Protein AF-A0A1A8LFB9-F1 (afdb_monomer_lite)

Organism: NCBI:txid704102

Sequence (306 aa):
LYDAHRPHFFITGVSAGERLQAVPKGCQEWTPGEEAVATDNGLDHCVYKVAVSFSTEIFGTFRQTIVFDFGSEPVLMQRIMVDAASIEDLEHLMAARQQLLMTAKRWDSSCKTIVEFCPNETMADLERGLLSRYQIPLSADQLFTQSVLDKTLTKDNYQARLHDLLYIEEIAQYKEVSKFNIKVNMQLVNSFMLTGISVGAKYAQNGQLFARFRLTETLSEDTLAGRLVMTKVNSVLLLPLGREGFSSHPPSGVKERVYEAVIEEKTKDYIFLRICKDCCEELGLLPDREMQVELQFQLNRQPLCE

Structure (mmCIF, N/CA/C/O backbone):
data_AF-A0A1A8LFB9-F1
#
_entry.id   AF-A0A1A8LFB9-F1
#
loop_
_atom_site.group_PDB
_atom_site.id
_atom_site.type_symbol
_atom_site.label_atom_id
_atom_site.label_alt_id
_atom_site.label_comp_id
_atom_site.label_asym_id
_atom_site.label_entity_id
_atom_site.label_seq_id
_atom_site.pdbx_PDB_ins_code
_atom_site.Cartn_x
_atom_site.Cartn_y
_atom_site.Cartn_z
_atom_site.occupancy
_atom_site.B_iso_or_equiv
_atom_site.auth_seq_id
_atom_site.auth_comp_id
_atom_site.auth_asym_id
_atom_site.auth_atom_id
_atom_site.pdbx_PDB_model_num
ATOM 1 N N . LEU A 1 1 ? -1.187 -2.167 -29.345 1.00 47.62 1 LEU A N 1
ATOM 2 C CA . LEU A 1 1 ? -0.123 -1.649 -28.459 1.00 47.62 1 LEU A CA 1
ATOM 3 C C . LEU A 1 1 ? 0.929 -0.970 -29.329 1.00 47.62 1 LEU A C 1
ATOM 5 O O . LEU A 1 1 ? 1.463 -1.633 -30.207 1.00 47.62 1 LEU A O 1
ATOM 9 N N . TYR A 1 2 ? 1.185 0.326 -29.143 1.00 44.78 2 TYR A N 1
ATOM 10 C CA . TYR A 1 2 ? 2.378 0.965 -29.709 1.00 44.78 2 TYR A CA 1
ATOM 11 C C . TYR A 1 2 ? 3.541 0.622 -28.779 1.00 44.78 2 TYR A C 1
ATOM 13 O O . TYR A 1 2 ? 3.566 1.091 -27.645 1.00 44.78 2 TYR A O 1
ATOM 21 N N . ASP A 1 3 ? 4.444 -0.247 -29.226 1.00 63.34 3 ASP A N 1
ATOM 22 C CA . ASP A 1 3 ? 5.601 -0.670 -28.439 1.00 63.34 3 ASP A CA 1
ATOM 23 C C . ASP A 1 3 ? 6.878 -0.169 -29.116 1.00 63.34 3 ASP A C 1
ATOM 25 O O . ASP A 1 3 ? 7.383 -0.769 -30.066 1.00 63.34 3 ASP A O 1
ATOM 29 N N . ALA A 1 4 ? 7.344 1.004 -28.681 1.00 68.94 4 ALA A N 1
ATOM 30 C CA . ALA A 1 4 ? 8.463 1.712 -29.298 1.00 68.94 4 ALA A CA 1
ATOM 31 C C . ALA A 1 4 ? 9.793 0.944 -29.197 1.00 68.94 4 ALA A C 1
ATOM 33 O O . ALA A 1 4 ? 10.697 1.191 -29.990 1.00 68.94 4 ALA A O 1
ATOM 34 N N . HIS A 1 5 ? 9.909 -0.005 -28.260 1.00 80.50 5 HIS A N 1
ATOM 35 C CA . HIS A 1 5 ? 11.132 -0.778 -28.039 1.00 80.50 5 HIS A CA 1
ATOM 36 C C . HIS A 1 5 ? 11.107 -2.166 -28.690 1.00 80.50 5 HIS A C 1
ATOM 38 O O . HIS A 1 5 ? 12.120 -2.866 -28.643 1.00 80.50 5 HIS A O 1
ATOM 44 N N . ARG A 1 6 ? 10.006 -2.538 -29.360 1.00 82.56 6 ARG A N 1
ATOM 45 C CA . ARG A 1 6 ? 9.838 -3.823 -30.064 1.00 82.56 6 ARG A CA 1
ATOM 46 C C . ARG A 1 6 ? 11.028 -4.240 -30.939 1.00 82.56 6 ARG A C 1
ATOM 48 O O . ARG A 1 6 ? 11.378 -5.418 -30.901 1.00 82.56 6 ARG A O 1
ATOM 55 N N . PRO A 1 7 ? 11.705 -3.334 -31.676 1.00 86.38 7 PRO A N 1
ATOM 56 C CA . PRO A 1 7 ? 12.858 -3.706 -32.498 1.00 86.38 7 PRO A CA 1
ATOM 57 C C . PRO A 1 7 ? 14.056 -4.278 -31.726 1.00 86.38 7 PRO A C 1
ATOM 59 O O . PRO A 1 7 ? 14.939 -4.853 -32.351 1.00 86.38 7 PRO A O 1
ATOM 62 N N . HIS A 1 8 ? 14.113 -4.120 -30.401 1.00 87.00 8 HIS A N 1
ATOM 63 C CA . HIS A 1 8 ? 15.237 -4.579 -29.582 1.00 87.00 8 HIS A CA 1
ATOM 64 C C . HIS A 1 8 ? 15.047 -5.976 -28.989 1.00 87.00 8 HIS A C 1
ATOM 66 O O . HIS A 1 8 ? 16.006 -6.529 -28.454 1.00 87.00 8 HIS A O 1
ATOM 72 N N . PHE A 1 9 ? 13.841 -6.543 -29.062 1.00 90.56 9 PHE A N 1
ATOM 73 C CA . PHE A 1 9 ? 13.490 -7.816 -28.431 1.00 90.56 9 PHE A CA 1
ATOM 74 C C . PHE A 1 9 ? 13.085 -8.845 -29.472 1.00 90.56 9 PHE A C 1
ATOM 76 O O . PHE A 1 9 ? 12.338 -8.520 -30.383 1.00 90.56 9 PHE A O 1
ATOM 83 N N . PHE A 1 10 ? 13.518 -10.095 -29.319 1.00 91.12 10 PHE A N 1
ATOM 84 C CA . PHE A 1 10 ? 13.184 -11.173 -30.252 1.00 91.12 10 PHE A CA 1
ATOM 85 C C . PHE A 1 10 ? 12.949 -12.489 -29.521 1.00 91.12 10 PHE A C 1
ATOM 87 O O . PHE A 1 10 ? 13.709 -12.846 -28.622 1.00 91.12 10 PHE A O 1
ATOM 94 N N . ILE A 1 11 ? 11.947 -13.253 -29.947 1.00 89.69 11 ILE A N 1
ATOM 95 C CA . ILE A 1 11 ? 11.757 -14.637 -29.514 1.00 89.69 11 ILE A CA 1
ATOM 96 C C . ILE A 1 11 ? 12.797 -15.492 -30.237 1.00 89.69 11 ILE A C 1
ATOM 98 O O . ILE A 1 11 ? 12.816 -15.560 -31.466 1.00 89.69 11 ILE A O 1
ATOM 102 N N . THR A 1 12 ? 13.672 -16.145 -29.478 1.00 88.44 12 THR A N 1
ATOM 103 C CA . THR A 1 12 ? 14.712 -17.031 -30.025 1.00 88.44 12 THR A CA 1
ATOM 104 C C . THR A 1 12 ? 14.361 -18.503 -29.893 1.00 88.44 12 THR A C 1
ATOM 106 O O . THR A 1 12 ? 14.885 -19.328 -30.644 1.00 88.44 12 THR A O 1
ATOM 109 N N . GLY A 1 13 ? 13.443 -18.844 -28.989 1.00 86.56 13 GLY A N 1
ATOM 110 C CA . GLY A 1 13 ? 12.981 -20.213 -28.835 1.00 86.56 13 GLY A CA 1
ATOM 111 C C . GLY A 1 13 ? 11.740 -20.350 -27.969 1.00 86.56 13 GLY A C 1
ATOM 112 O O . GLY A 1 13 ? 11.546 -19.579 -27.031 1.00 86.56 13 GLY A O 1
ATOM 113 N N . VAL A 1 14 ? 10.927 -21.361 -28.260 1.00 85.62 14 VAL A N 1
ATOM 114 C CA . VAL A 1 14 ? 9.790 -21.774 -27.425 1.00 85.62 14 VAL A CA 1
ATOM 115 C C . VAL A 1 14 ? 9.832 -23.293 -27.264 1.00 85.62 14 VAL A C 1
ATOM 117 O O . VAL A 1 14 ? 10.122 -24.006 -28.222 1.00 85.62 14 VAL A O 1
ATOM 120 N N . SER A 1 15 ? 9.573 -23.815 -26.066 1.00 82.44 15 SER A N 1
ATOM 121 C CA . SER A 1 15 ? 9.320 -25.248 -25.868 1.00 82.44 15 SER A CA 1
ATOM 122 C C . SER A 1 15 ? 8.208 -25.531 -24.885 1.00 82.44 15 SER A C 1
ATOM 124 O O . SER A 1 15 ? 8.110 -24.871 -23.856 1.00 82.44 15 SER A O 1
ATOM 126 N N . ALA A 1 16 ? 7.447 -26.586 -25.171 1.00 71.81 16 ALA A N 1
ATOM 127 C CA . ALA A 1 16 ? 6.657 -27.328 -24.200 1.00 71.81 16 ALA A CA 1
ATOM 128 C C . ALA A 1 16 ? 7.457 -28.591 -23.827 1.00 71.81 16 ALA A C 1
ATOM 130 O O . ALA A 1 16 ? 7.519 -29.543 -24.601 1.00 71.81 16 ALA A O 1
ATOM 131 N N . GLY A 1 17 ? 8.164 -28.574 -22.692 1.00 66.88 17 GLY A N 1
ATOM 132 C CA . GLY A 1 17 ? 9.067 -29.662 -22.274 1.00 66.88 17 GLY A CA 1
ATOM 133 C C . GLY A 1 17 ? 10.565 -29.384 -22.483 1.00 66.88 17 GLY A C 1
ATOM 134 O O . GLY A 1 17 ? 11.017 -28.237 -22.416 1.00 66.88 17 GLY A O 1
ATOM 135 N N . GLU A 1 18 ? 11.361 -30.443 -22.675 1.00 60.06 18 GLU A N 1
ATOM 136 C CA . GLU A 1 18 ? 12.834 -30.382 -22.592 1.00 60.06 18 GLU A CA 1
ATOM 137 C C . GLU A 1 18 ? 13.527 -29.768 -23.821 1.00 60.06 18 GLU A C 1
ATOM 139 O O . GLU A 1 18 ? 14.626 -29.227 -23.694 1.00 60.06 18 GLU A O 1
ATOM 144 N N . ARG A 1 19 ? 12.910 -29.813 -25.010 1.00 62.78 19 ARG A N 1
ATOM 145 C CA . ARG A 1 19 ? 13.573 -29.424 -26.265 1.00 62.78 19 ARG A CA 1
ATOM 146 C C . ARG A 1 19 ? 13.110 -28.059 -26.770 1.00 62.78 19 ARG A C 1
ATOM 148 O O . ARG A 1 19 ? 11.987 -27.932 -27.241 1.00 62.78 19 ARG A O 1
ATOM 155 N N . LEU A 1 20 ? 14.008 -27.069 -26.735 1.00 69.25 20 LEU A N 1
ATOM 156 C CA . LEU A 1 20 ? 13.797 -25.727 -27.295 1.00 69.25 20 LEU A CA 1
ATOM 157 C C . LEU A 1 20 ? 13.632 -25.780 -28.821 1.00 69.25 20 LEU A C 1
ATOM 159 O O . LEU A 1 20 ? 14.551 -26.202 -29.527 1.00 69.25 20 LEU A O 1
ATOM 163 N N . GLN A 1 21 ? 12.485 -25.334 -29.336 1.00 77.00 21 GLN A N 1
ATOM 164 C CA . GLN A 1 21 ? 12.296 -25.123 -30.767 1.00 77.00 21 GLN A CA 1
ATOM 165 C C . GLN A 1 21 ? 12.859 -23.750 -31.126 1.00 77.00 21 GLN A C 1
ATOM 167 O O . GLN A 1 21 ? 12.360 -22.729 -30.655 1.00 77.00 21 GLN A O 1
ATOM 172 N N . ALA A 1 22 ? 13.920 -23.727 -31.934 1.00 73.56 22 ALA A N 1
ATOM 173 C CA . ALA A 1 22 ? 14.497 -22.484 -32.425 1.00 73.56 22 ALA A CA 1
ATOM 174 C C . ALA A 1 22 ? 13.516 -21.791 -33.378 1.00 73.56 22 ALA A C 1
ATOM 176 O O . ALA A 1 22 ? 12.928 -22.424 -34.256 1.00 73.56 22 ALA A O 1
ATOM 177 N N . VAL A 1 23 ? 13.359 -20.485 -33.199 1.00 82.50 23 VAL A N 1
ATOM 178 C CA . VAL A 1 23 ? 12.437 -19.653 -33.975 1.00 82.50 23 VAL A CA 1
ATOM 179 C C . VAL A 1 23 ? 13.250 -18.807 -34.974 1.00 82.50 23 VAL A C 1
ATOM 181 O O . VAL A 1 23 ? 14.429 -18.539 -34.715 1.00 82.50 23 VAL A O 1
ATOM 184 N N . PRO A 1 24 ? 12.695 -18.410 -36.141 1.00 80.81 24 PRO A N 1
ATOM 185 C CA . PRO A 1 24 ? 13.407 -17.562 -37.096 1.00 80.81 24 PRO A CA 1
ATOM 186 C C . PRO A 1 24 ? 14.001 -16.295 -36.467 1.00 80.81 24 PRO A C 1
ATOM 188 O O . PRO A 1 24 ? 13.469 -15.737 -35.507 1.00 80.81 24 PRO A O 1
ATOM 191 N N . LYS A 1 25 ? 15.108 -15.806 -37.039 1.00 76.69 25 LYS A N 1
ATOM 192 C CA . LYS A 1 25 ? 15.735 -14.556 -36.590 1.00 76.69 25 LYS A CA 1
ATOM 193 C C . LYS A 1 25 ? 14.741 -13.402 -36.688 1.00 76.69 25 LYS A C 1
ATOM 195 O O . LYS A 1 25 ? 14.050 -13.268 -37.693 1.00 76.69 25 LYS A O 1
ATOM 200 N N . GLY A 1 26 ? 14.720 -12.548 -35.671 1.00 78.12 26 GLY A N 1
ATOM 201 C CA . GLY A 1 26 ? 13.842 -11.382 -35.662 1.00 78.12 26 GLY A CA 1
ATOM 202 C C . GLY A 1 26 ? 12.390 -11.685 -35.282 1.00 78.12 26 GLY A C 1
ATOM 203 O O . GLY A 1 26 ? 11.545 -10.804 -35.413 1.00 78.12 26 GLY A O 1
ATOM 204 N N . CYS A 1 27 ? 12.077 -12.911 -34.849 1.00 85.31 27 CYS A N 1
ATOM 205 C CA . CYS A 1 27 ? 10.701 -13.304 -34.590 1.00 85.31 27 CYS A CA 1
ATOM 206 C C . CYS A 1 27 ? 10.088 -12.564 -33.396 1.00 85.31 27 CYS A C 1
ATOM 208 O O . CYS A 1 27 ? 10.700 -12.436 -32.337 1.00 85.31 27 CYS A O 1
ATOM 210 N N . GLN A 1 28 ? 8.858 -12.096 -33.589 1.00 86.00 28 GLN A N 1
ATOM 211 C CA . GLN A 1 28 ? 8.077 -11.344 -32.607 1.00 86.00 28 GLN A CA 1
ATOM 212 C C . GLN A 1 28 ? 6.829 -12.096 -32.144 1.00 86.00 28 GLN A C 1
ATOM 214 O O . GLN A 1 28 ? 6.240 -11.740 -31.129 1.00 86.00 28 GLN A O 1
ATOM 219 N N . GLU A 1 29 ? 6.397 -13.093 -32.913 1.00 87.12 29 GLU A N 1
ATOM 220 C CA . GLU A 1 29 ? 5.130 -13.792 -32.735 1.00 87.12 29 GLU A CA 1
ATOM 221 C C . GLU A 1 29 ? 5.368 -15.272 -33.009 1.00 87.12 29 GLU A C 1
ATOM 223 O O . GLU A 1 29 ? 5.925 -15.643 -34.040 1.00 87.12 29 GLU A O 1
ATOM 228 N N . TRP A 1 30 ? 4.969 -16.121 -32.070 1.00 86.12 30 TRP A N 1
ATOM 229 C CA . TRP A 1 30 ? 5.084 -17.565 -32.205 1.00 86.12 30 TRP A CA 1
ATOM 230 C C . TRP A 1 30 ? 3.720 -18.193 -31.971 1.00 86.12 30 TRP A C 1
ATOM 232 O O . TRP A 1 30 ? 3.040 -17.871 -30.999 1.00 86.12 30 TRP A O 1
ATOM 242 N N . THR A 1 31 ? 3.346 -19.105 -32.858 1.00 80.88 31 THR A N 1
ATOM 243 C CA . THR A 1 31 ? 2.186 -19.975 -32.709 1.00 80.88 31 THR A CA 1
ATOM 244 C C . THR A 1 31 ? 2.664 -21.424 -32.759 1.00 80.88 31 THR A C 1
ATOM 246 O O . THR A 1 31 ? 3.602 -21.729 -33.506 1.00 80.88 31 THR A O 1
ATOM 249 N N . PRO A 1 32 ? 2.062 -22.332 -31.971 1.00 72.69 32 PRO A N 1
ATOM 250 C CA . PRO A 1 32 ? 2.366 -23.746 -32.094 1.00 72.69 32 PRO A CA 1
ATOM 251 C C . PRO A 1 32 ? 2.012 -24.198 -33.515 1.00 72.69 32 PRO A C 1
ATOM 253 O O . PRO A 1 32 ? 0.881 -24.016 -33.961 1.00 72.69 32 PRO A O 1
ATOM 256 N N . GLY A 1 33 ? 2.973 -24.781 -34.235 1.00 65.56 33 GLY A N 1
ATOM 257 C CA . GLY A 1 33 ? 2.651 -25.553 -35.437 1.00 65.56 33 GLY A CA 1
ATOM 258 C C . GLY A 1 33 ? 1.854 -26.807 -35.061 1.00 65.56 33 GLY A C 1
ATOM 259 O O . GLY A 1 33 ? 1.871 -27.214 -33.900 1.00 65.56 33 GLY A O 1
ATOM 260 N N . GLU A 1 34 ? 1.200 -27.451 -36.030 1.00 52.75 34 GLU A N 1
ATOM 261 C CA . GLU A 1 34 ? 0.378 -28.663 -35.817 1.00 52.75 34 GLU A CA 1
ATOM 262 C C . GLU A 1 34 ? 1.112 -29.792 -35.050 1.00 52.75 34 GLU A C 1
ATOM 264 O O . GLU A 1 34 ? 0.473 -30.615 -34.403 1.00 52.75 34 GLU A O 1
ATOM 269 N N . GLU A 1 35 ? 2.450 -29.795 -35.048 1.00 49.44 35 GLU A N 1
ATOM 270 C CA . GLU A 1 35 ? 3.311 -30.771 -34.358 1.00 49.44 35 GLU A CA 1
ATOM 271 C C . GLU A 1 35 ? 3.766 -30.357 -32.938 1.00 49.44 35 GLU A C 1
ATOM 273 O O . GLU A 1 35 ? 4.404 -31.148 -32.245 1.00 49.44 35 GLU A O 1
ATOM 278 N N . ALA A 1 36 ? 3.485 -29.125 -32.496 1.00 51.31 36 ALA A N 1
ATOM 279 C CA . ALA A 1 36 ? 3.964 -28.556 -31.225 1.00 51.31 36 ALA A CA 1
ATOM 280 C C . ALA A 1 36 ? 2.915 -28.581 -30.098 1.00 51.31 36 ALA A C 1
ATOM 282 O O . ALA A 1 36 ? 3.143 -28.019 -29.023 1.00 51.31 36 ALA A O 1
ATOM 283 N N . VAL A 1 37 ? 1.765 -29.221 -30.333 1.00 53.09 37 VAL A N 1
ATOM 284 C CA . VAL A 1 37 ? 0.784 -29.493 -29.281 1.00 53.09 37 VAL A CA 1
ATOM 285 C C . VAL A 1 37 ? 1.465 -30.401 -28.266 1.00 53.09 37 VAL A C 1
ATOM 287 O O . VAL A 1 37 ? 1.937 -31.479 -28.627 1.00 53.09 37 VAL A O 1
ATOM 290 N N . ALA A 1 38 ? 1.574 -29.930 -27.021 1.00 54.03 38 ALA A N 1
ATOM 291 C CA . ALA A 1 38 ? 2.175 -30.685 -25.932 1.00 54.03 38 ALA A CA 1
ATOM 292 C C . ALA A 1 38 ? 1.630 -32.117 -25.961 1.00 54.03 38 ALA A C 1
ATOM 294 O O . ALA A 1 38 ? 0.422 -32.324 -25.842 1.00 54.03 38 ALA A O 1
ATOM 295 N N . THR A 1 39 ? 2.513 -33.098 -26.169 1.00 50.53 39 THR A N 1
ATOM 296 C CA . THR A 1 39 ? 2.157 -34.496 -25.941 1.00 50.53 39 THR A CA 1
ATOM 297 C C . THR A 1 39 ? 1.591 -34.578 -24.534 1.00 50.53 39 THR A C 1
ATOM 299 O O . THR A 1 39 ? 2.186 -34.028 -23.606 1.00 50.53 39 THR A O 1
ATOM 302 N N . ASP A 1 40 ? 0.418 -35.190 -24.395 1.00 50.38 40 ASP A N 1
ATOM 303 C CA . ASP A 1 40 ? -0.217 -35.421 -23.104 1.00 50.38 40 ASP A CA 1
ATOM 304 C C . ASP A 1 40 ? 0.774 -36.169 -22.199 1.00 50.38 40 ASP A C 1
ATOM 306 O O . ASP A 1 40 ? 1.022 -37.364 -22.356 1.00 50.38 40 ASP A O 1
ATOM 310 N N . ASN A 1 41 ? 1.425 -35.423 -21.306 1.00 53.69 41 ASN A N 1
ATOM 311 C CA . ASN A 1 41 ? 2.460 -35.942 -20.421 1.00 53.69 41 ASN A CA 1
ATOM 312 C C . ASN A 1 41 ? 1.846 -36.521 -19.131 1.00 53.69 41 ASN A C 1
ATOM 314 O O . ASN A 1 41 ? 2.582 -36.782 -18.180 1.00 53.69 41 ASN A O 1
ATOM 318 N N . GLY A 1 42 ? 0.513 -36.678 -19.060 1.00 54.78 42 GLY A N 1
ATOM 319 C CA . GLY A 1 42 ? -0.192 -37.154 -17.865 1.00 54.78 42 GLY A CA 1
ATOM 320 C C . GLY A 1 42 ? -0.049 -36.227 -16.651 1.00 54.78 42 GLY A C 1
ATOM 321 O O . GLY A 1 42 ? -0.281 -36.647 -15.519 1.00 54.78 42 GLY A O 1
ATOM 322 N N . LEU A 1 43 ? 0.377 -34.980 -16.876 1.00 53.09 43 LEU A N 1
ATOM 323 C CA . LEU A 1 43 ? 0.526 -33.939 -15.866 1.00 53.09 43 LEU A CA 1
ATOM 324 C C . LEU A 1 43 ? -0.618 -32.937 -16.020 1.00 53.09 43 LEU A C 1
ATOM 326 O O . LEU A 1 43 ? -0.834 -32.414 -17.108 1.00 53.09 43 LEU A O 1
ATOM 330 N N . ASP A 1 44 ? -1.260 -32.585 -14.908 1.00 58.81 44 ASP A N 1
ATOM 331 C CA . ASP A 1 44 ? -2.357 -31.599 -14.824 1.00 58.81 44 ASP A CA 1
ATOM 332 C C . ASP A 1 44 ? -1.919 -30.146 -15.144 1.00 58.81 44 ASP A C 1
ATOM 334 O O . ASP A 1 44 ? -2.674 -29.192 -14.975 1.00 58.81 44 ASP A O 1
ATOM 338 N N . HIS A 1 45 ? -0.671 -29.948 -15.586 1.00 60.59 45 HIS A N 1
ATOM 339 C CA . HIS A 1 45 ? -0.097 -28.650 -15.937 1.00 60.59 45 HIS A CA 1
ATOM 340 C C . HIS A 1 45 ? 0.883 -28.760 -17.120 1.00 60.59 45 HIS A C 1
ATOM 342 O O . HIS A 1 45 ? 1.636 -29.732 -17.239 1.00 60.59 45 HIS A O 1
ATOM 348 N N . CYS A 1 46 ? 0.924 -27.730 -17.970 1.00 68.62 46 CYS A N 1
ATOM 349 C CA . CYS A 1 46 ? 1.890 -27.606 -19.063 1.00 68.62 46 CYS A CA 1
ATOM 350 C C . CYS A 1 46 ? 2.942 -26.541 -18.724 1.00 68.62 46 CYS A C 1
ATOM 352 O O . CYS A 1 46 ? 2.598 -25.431 -18.320 1.00 68.62 46 CYS A O 1
ATOM 354 N N . VAL A 1 47 ? 4.226 -26.864 -18.906 1.00 76.56 47 VAL A N 1
ATOM 355 C CA . VAL A 1 47 ? 5.343 -25.941 -18.648 1.00 76.56 47 VAL A CA 1
ATOM 356 C C . VAL A 1 47 ? 5.951 -25.494 -19.971 1.00 76.56 47 VAL A C 1
ATOM 358 O O . VAL A 1 47 ? 6.543 -26.299 -20.695 1.00 76.56 47 VAL A O 1
ATOM 361 N N . TYR A 1 48 ? 5.843 -24.195 -20.250 1.00 80.00 48 TYR A N 1
ATOM 362 C CA . TYR A 1 48 ? 6.479 -23.563 -21.400 1.00 80.00 48 TYR A CA 1
ATOM 363 C C . TYR A 1 48 ? 7.776 -22.863 -20.994 1.00 80.00 48 TYR A C 1
ATOM 365 O O . TYR A 1 48 ? 7.825 -22.157 -19.987 1.00 80.00 48 TYR A O 1
ATOM 373 N N . LYS A 1 49 ? 8.826 -23.021 -21.802 1.00 84.06 49 LYS A N 1
ATOM 374 C CA . LYS A 1 49 ? 10.044 -22.206 -21.724 1.00 84.06 49 LYS A CA 1
ATOM 375 C C . LYS A 1 49 ? 10.097 -21.307 -22.950 1.00 84.06 49 LYS A C 1
ATOM 377 O O . LYS A 1 49 ? 10.153 -21.801 -24.072 1.00 84.06 49 LYS A O 1
ATOM 382 N N . VAL A 1 50 ? 10.087 -19.995 -22.730 1.00 87.56 50 VAL A N 1
ATOM 383 C CA . VAL A 1 50 ? 10.207 -18.988 -23.792 1.00 87.56 50 VAL A CA 1
ATOM 384 C C . VAL A 1 50 ? 11.533 -18.261 -23.630 1.00 87.56 50 VAL A C 1
ATOM 386 O O . VAL A 1 50 ? 11.792 -17.647 -22.597 1.00 87.56 50 VAL A O 1
ATOM 389 N N . ALA A 1 51 ? 12.381 -18.359 -24.649 1.00 88.88 51 ALA A N 1
ATOM 390 C CA . ALA A 1 51 ? 13.656 -17.670 -24.724 1.00 88.88 51 ALA A CA 1
ATOM 391 C C . ALA A 1 51 ? 13.483 -16.359 -25.497 1.00 88.88 51 ALA A C 1
ATOM 393 O O . ALA A 1 51 ? 13.042 -16.353 -26.650 1.00 88.88 51 ALA A O 1
ATOM 394 N N . VAL A 1 52 ? 13.854 -15.254 -24.852 1.00 90.38 52 VAL A N 1
ATOM 395 C CA . VAL A 1 52 ? 13.835 -13.912 -25.437 1.00 90.38 52 VAL A CA 1
ATOM 396 C C . VAL A 1 52 ? 15.246 -13.350 -25.447 1.00 90.38 52 VAL A C 1
ATOM 398 O O . VAL A 1 52 ? 15.957 -13.403 -24.447 1.00 90.38 52 VAL A O 1
ATOM 401 N N . SER A 1 53 ? 15.648 -12.826 -26.598 1.00 90.56 53 SER A N 1
ATOM 402 C CA . SER A 1 53 ? 16.910 -12.128 -26.799 1.00 90.56 53 SER A CA 1
ATOM 403 C C . SER A 1 53 ? 16.672 -10.630 -26.853 1.00 90.56 53 SER A C 1
ATOM 405 O O . SER A 1 53 ? 15.664 -10.178 -27.395 1.00 90.56 53 SER A O 1
ATOM 407 N N . PHE A 1 54 ? 17.639 -9.876 -26.342 1.00 92.00 54 PHE A N 1
ATOM 408 C CA . PHE A 1 54 ? 17.667 -8.423 -26.394 1.00 92.00 54 PHE A CA 1
ATOM 409 C C . PHE A 1 54 ? 18.969 -7.937 -27.042 1.00 92.00 54 PHE A C 1
ATOM 411 O O . PHE A 1 54 ? 20.033 -8.497 -26.773 1.00 92.00 54 PHE A O 1
ATOM 418 N N . SER A 1 55 ? 18.894 -6.901 -27.878 1.00 89.81 55 SER A N 1
ATOM 419 C CA . SER A 1 55 ? 20.071 -6.240 -28.451 1.00 89.81 55 SER A CA 1
ATOM 420 C C . SER A 1 55 ? 19.840 -4.747 -28.675 1.00 89.81 55 SER A C 1
ATOM 422 O O . SER A 1 55 ? 18.829 -4.345 -29.254 1.00 89.81 55 SER A O 1
ATOM 424 N N . THR A 1 56 ? 20.812 -3.926 -28.288 1.00 87.44 56 THR A N 1
ATOM 425 C CA . THR A 1 56 ? 20.813 -2.479 -28.525 1.00 87.44 56 THR A CA 1
ATOM 426 C C . THR A 1 56 ? 22.233 -1.972 -28.763 1.00 87.44 56 THR A C 1
ATOM 428 O O . THR A 1 56 ? 23.189 -2.530 -28.229 1.00 87.44 56 THR A O 1
ATOM 431 N N . GLU A 1 57 ? 22.356 -0.905 -29.551 1.00 86.00 57 GLU A N 1
ATOM 432 C CA . GLU A 1 57 ? 23.600 -0.144 -29.745 1.00 86.00 57 GLU A CA 1
ATOM 433 C C . GLU A 1 57 ? 23.597 1.178 -28.963 1.00 86.00 57 GLU A C 1
ATOM 435 O O . GLU A 1 57 ? 24.576 1.921 -28.981 1.00 86.00 57 GLU A O 1
ATOM 440 N N . ILE A 1 58 ? 22.494 1.481 -28.276 1.00 80.94 58 ILE A N 1
ATOM 441 C CA . ILE A 1 58 ? 22.323 2.709 -27.502 1.00 80.94 58 ILE A CA 1
ATOM 442 C C . ILE A 1 58 ? 22.052 2.377 -26.039 1.00 80.94 58 ILE A C 1
ATOM 444 O O . ILE A 1 58 ? 21.407 1.372 -25.718 1.00 80.94 58 ILE A O 1
ATOM 448 N N . PHE A 1 59 ? 22.524 3.255 -25.158 1.00 80.25 59 PHE A N 1
ATOM 449 C CA . PHE A 1 59 ? 22.152 3.219 -23.753 1.00 80.25 59 PHE A CA 1
ATOM 450 C C . PHE A 1 59 ? 20.698 3.643 -23.567 1.00 80.25 59 PHE A C 1
ATOM 452 O O . PHE A 1 59 ? 20.172 4.460 -24.324 1.00 80.25 59 PHE A O 1
ATOM 459 N N . GLY A 1 60 ? 20.058 3.084 -22.549 1.00 72.19 60 GLY A N 1
ATOM 460 C CA . GLY A 1 60 ? 18.670 3.363 -22.222 1.00 72.19 60 GLY A CA 1
ATOM 461 C C . GLY A 1 60 ? 17.984 2.186 -21.546 1.00 72.19 60 GLY A C 1
ATOM 462 O O . GLY A 1 60 ? 18.553 1.105 -21.388 1.00 72.19 60 GLY A O 1
ATOM 463 N N . THR A 1 61 ? 16.734 2.415 -21.162 1.00 76.44 61 THR A N 1
ATOM 464 C CA . THR A 1 61 ? 15.853 1.388 -20.611 1.00 76.44 61 THR A CA 1
ATOM 465 C C . THR A 1 61 ? 14.877 0.939 -21.677 1.00 76.44 61 THR A C 1
ATOM 467 O O . THR A 1 61 ? 14.075 1.721 -22.187 1.00 76.44 61 THR A O 1
ATOM 470 N N . PHE A 1 62 ? 14.880 -0.358 -21.937 1.00 81.19 62 PHE A N 1
ATOM 471 C CA . PHE A 1 62 ? 14.038 -0.988 -22.933 1.00 81.19 62 PHE A CA 1
ATOM 472 C C . PHE A 1 62 ? 13.000 -1.842 -22.227 1.00 81.19 62 PHE A C 1
ATOM 474 O O . PHE A 1 62 ? 13.313 -2.665 -21.371 1.00 81.19 62 PHE A O 1
ATOM 481 N N . ARG A 1 63 ? 11.735 -1.619 -22.567 1.00 82.69 63 ARG A N 1
ATOM 482 C CA . ARG A 1 63 ? 10.579 -2.287 -21.962 1.00 82.69 63 ARG A CA 1
ATOM 483 C C . ARG A 1 63 ? 9.796 -2.972 -23.065 1.00 82.69 63 ARG A C 1
ATOM 485 O O . ARG A 1 63 ? 9.469 -2.304 -24.034 1.00 82.69 63 ARG A O 1
ATOM 492 N N . GLN A 1 64 ? 9.483 -4.246 -22.874 1.00 83.88 64 GLN A N 1
ATOM 493 C CA . GLN A 1 64 ? 8.676 -5.045 -23.792 1.00 83.88 64 GLN A CA 1
ATOM 494 C C . GLN A 1 64 ? 7.685 -5.874 -22.991 1.00 83.88 64 GLN A C 1
ATOM 496 O O . GLN A 1 64 ? 8.022 -6.401 -21.930 1.00 83.88 64 GLN A O 1
ATOM 501 N N . THR A 1 65 ? 6.471 -6.029 -23.504 1.00 85.00 65 THR A N 1
ATOM 502 C CA . THR A 1 65 ? 5.509 -6.973 -22.932 1.00 85.00 65 THR A CA 1
ATOM 503 C C . THR A 1 65 ? 5.402 -8.203 -23.817 1.00 85.00 65 THR A C 1
ATOM 505 O O . THR A 1 65 ? 5.156 -8.083 -25.016 1.00 85.00 65 THR A O 1
ATOM 508 N N . ILE A 1 66 ? 5.576 -9.379 -23.218 1.00 87.69 66 ILE A N 1
ATOM 509 C CA . ILE A 1 66 ? 5.222 -10.663 -23.818 1.00 87.69 66 ILE A CA 1
ATOM 510 C C . ILE A 1 66 ? 3.771 -10.956 -23.460 1.00 87.69 66 ILE A C 1
ATOM 512 O O . ILE A 1 66 ? 3.388 -10.872 -22.292 1.00 87.69 66 ILE A O 1
ATOM 516 N N . VAL A 1 67 ? 2.978 -11.309 -24.463 1.00 87.94 67 VAL A N 1
ATOM 517 C CA . VAL A 1 67 ? 1.593 -11.746 -24.293 1.00 87.94 67 VAL A CA 1
ATOM 518 C C . VAL A 1 67 ? 1.530 -13.240 -24.579 1.00 87.94 67 VAL A C 1
ATOM 520 O O . VAL A 1 67 ? 2.012 -13.690 -25.616 1.00 87.94 67 VAL A O 1
ATOM 523 N N . PHE A 1 68 ? 0.951 -13.996 -23.654 1.00 87.44 68 PHE A N 1
ATOM 524 C CA . PHE A 1 68 ? 0.668 -15.416 -23.800 1.00 87.44 68 PHE A CA 1
ATOM 525 C C . PHE A 1 68 ? -0.836 -15.587 -23.987 1.00 87.44 68 PHE A C 1
ATOM 527 O O . PHE A 1 68 ? -1.621 -15.405 -23.051 1.00 87.44 68 PHE A O 1
ATOM 534 N N . ASP A 1 69 ? -1.215 -15.917 -25.215 1.00 86.88 69 ASP A N 1
ATOM 535 C CA . ASP A 1 69 ? -2.586 -16.233 -25.588 1.00 86.88 69 ASP A CA 1
ATOM 536 C C . ASP A 1 69 ? -2.768 -17.755 -25.608 1.00 86.88 69 ASP A C 1
ATOM 538 O O . ASP A 1 69 ? -2.127 -18.462 -26.387 1.00 86.88 69 ASP A O 1
ATOM 542 N N . PHE A 1 70 ? -3.621 -18.257 -24.714 1.00 82.06 70 PHE A N 1
ATOM 543 C CA . PHE A 1 70 ? -3.972 -19.676 -24.613 1.00 82.06 70 PHE A CA 1
ATOM 544 C C . PHE A 1 70 ? -5.336 -19.990 -25.258 1.00 82.06 70 PHE A C 1
ATOM 546 O O . PHE A 1 70 ? -5.883 -21.068 -25.039 1.00 82.06 70 PHE A O 1
ATOM 553 N N . GLY A 1 71 ? -5.897 -19.064 -26.047 1.00 79.62 71 GLY A N 1
ATOM 554 C CA . GLY A 1 71 ? -7.181 -19.219 -26.737 1.00 79.62 71 GLY A CA 1
ATOM 555 C C . GLY A 1 71 ? -8.406 -18.833 -25.902 1.00 79.62 71 GLY A C 1
ATOM 556 O O . GLY A 1 71 ? -9.536 -19.025 -26.350 1.00 79.62 71 GLY A O 1
ATOM 557 N N . SER A 1 72 ? -8.203 -18.287 -24.701 1.00 76.38 72 SER A N 1
ATOM 558 C CA . SER A 1 72 ? -9.262 -17.791 -23.819 1.00 76.38 72 SER A CA 1
ATOM 559 C C . SER A 1 72 ? -8.868 -16.462 -23.184 1.00 76.38 72 SER A C 1
ATOM 561 O O . SER A 1 72 ? -7.739 -16.314 -22.715 1.00 76.38 72 SER A O 1
ATOM 563 N N . GLU A 1 73 ? -9.809 -15.524 -23.097 1.00 75.88 73 GLU A N 1
ATOM 564 C CA . GLU A 1 73 ? -9.637 -14.303 -22.309 1.00 75.88 73 GLU A CA 1
ATOM 565 C C . GLU A 1 73 ? -9.943 -14.564 -20.820 1.00 75.88 73 GLU A C 1
ATOM 567 O O . GLU A 1 73 ? -10.877 -15.314 -20.517 1.00 75.88 73 GLU A O 1
ATOM 572 N N . PRO A 1 74 ? -9.209 -13.942 -19.874 1.00 77.38 74 PRO A N 1
ATOM 573 C CA . PRO A 1 74 ? -8.114 -12.985 -20.069 1.00 77.38 74 PRO A CA 1
ATOM 574 C C . PRO A 1 74 ? -6.773 -13.647 -20.442 1.00 77.38 74 PRO A C 1
ATOM 576 O O . PRO A 1 74 ? -6.437 -14.721 -19.947 1.00 77.38 74 PRO A O 1
ATOM 579 N N . VAL A 1 75 ? -5.974 -12.963 -21.270 1.00 82.38 75 VAL A N 1
ATOM 580 C CA . VAL A 1 75 ? -4.616 -13.403 -21.644 1.00 82.38 75 VAL A CA 1
ATOM 581 C C . VAL A 1 75 ? -3.603 -13.147 -20.524 1.00 82.38 75 VAL A C 1
ATOM 583 O O . VAL A 1 75 ? -3.744 -12.207 -19.737 1.00 82.38 75 VAL A O 1
ATOM 586 N N . LEU A 1 76 ? -2.539 -13.952 -20.470 1.00 81.06 76 LEU A N 1
ATOM 587 C CA . LEU A 1 76 ? -1.437 -13.751 -19.528 1.00 81.06 76 LEU A CA 1
ATOM 588 C C . LEU A 1 76 ? -0.407 -12.789 -20.135 1.00 81.06 76 LEU A C 1
ATOM 590 O O . LEU A 1 76 ? -0.033 -12.915 -21.297 1.00 81.06 76 LEU A O 1
ATOM 594 N N . MET A 1 77 ? 0.091 -11.835 -19.350 1.00 82.94 77 MET A N 1
ATOM 595 C CA . MET A 1 77 ? 1.082 -10.856 -19.807 1.00 82.94 77 MET A CA 1
ATOM 596 C C . MET A 1 77 ? 2.294 -10.850 -18.879 1.00 82.94 77 MET A C 1
ATOM 598 O O . MET A 1 77 ? 2.146 -10.775 -17.662 1.00 82.94 77 MET A O 1
ATOM 602 N N . GLN A 1 78 ? 3.495 -10.874 -19.455 1.00 80.06 78 GLN A N 1
ATOM 603 C CA . GLN A 1 78 ? 4.757 -10.735 -18.733 1.00 80.06 78 GLN A CA 1
ATOM 604 C C . GLN A 1 78 ? 5.530 -9.538 -19.276 1.00 80.06 78 GLN A C 1
ATOM 606 O O . GLN A 1 78 ? 5.925 -9.509 -20.440 1.00 80.06 78 GLN A O 1
ATOM 611 N N . ARG A 1 79 ? 5.791 -8.551 -18.419 1.00 77.25 79 ARG A N 1
ATOM 612 C CA . ARG A 1 79 ? 6.615 -7.391 -18.770 1.00 77.25 79 ARG A CA 1
ATOM 613 C C . ARG A 1 79 ? 8.091 -7.699 -18.516 1.00 77.25 79 ARG A C 1
ATOM 615 O O . ARG A 1 79 ? 8.446 -8.209 -17.453 1.00 77.25 79 ARG A O 1
ATOM 622 N N . ILE A 1 80 ? 8.932 -7.382 -19.493 1.00 81.00 80 ILE A N 1
ATOM 623 C CA . ILE A 1 80 ? 10.390 -7.498 -19.455 1.00 81.00 80 ILE A CA 1
ATOM 624 C C . ILE A 1 80 ? 10.990 -6.098 -19.536 1.00 81.00 80 ILE A C 1
ATOM 626 O O . ILE A 1 80 ? 10.477 -5.225 -20.242 1.00 81.00 80 ILE A O 1
ATOM 630 N N . MET A 1 81 ? 12.071 -5.890 -18.791 1.00 77.75 81 MET A N 1
ATOM 631 C CA . MET A 1 81 ? 12.847 -4.660 -18.785 1.00 77.75 81 MET A CA 1
ATOM 632 C C . MET A 1 81 ? 14.328 -5.004 -18.912 1.00 77.75 81 MET A C 1
ATOM 634 O O . MET A 1 81 ? 14.791 -5.937 -18.258 1.00 77.75 81 MET A O 1
ATOM 638 N N . VAL A 1 82 ? 15.043 -4.278 -19.767 1.00 82.38 82 VAL A N 1
ATOM 639 C CA . VAL A 1 82 ? 16.494 -4.387 -19.914 1.00 82.38 82 VAL A CA 1
ATOM 640 C C . VAL A 1 82 ? 17.097 -2.992 -19.881 1.00 82.38 82 VAL A C 1
ATOM 642 O O . VAL A 1 82 ? 16.692 -2.126 -20.656 1.00 82.38 82 VAL A O 1
ATOM 645 N N . ASP A 1 83 ? 18.073 -2.796 -19.001 1.00 77.75 83 ASP A N 1
ATOM 646 C CA . ASP A 1 83 ? 18.861 -1.572 -18.919 1.00 77.75 83 ASP A CA 1
ATOM 647 C C . ASP A 1 83 ? 20.202 -1.768 -19.628 1.00 77.75 83 ASP A C 1
ATOM 649 O O . ASP A 1 83 ? 20.975 -2.670 -19.302 1.00 77.75 83 ASP A O 1
ATOM 653 N N . ALA A 1 84 ? 20.472 -0.916 -20.615 1.00 82.56 84 ALA A N 1
ATOM 654 C CA . ALA A 1 84 ? 21.765 -0.818 -21.271 1.00 82.56 84 ALA A CA 1
ATOM 655 C C . ALA A 1 84 ? 22.469 0.449 -20.777 1.00 82.56 84 ALA A C 1
ATOM 657 O O . ALA A 1 84 ? 22.034 1.562 -21.074 1.00 82.56 84 ALA A O 1
ATOM 658 N N . ALA A 1 85 ? 23.551 0.275 -20.025 1.00 78.25 85 ALA A N 1
ATOM 659 C CA . ALA A 1 85 ? 24.333 1.353 -19.427 1.00 78.25 85 ALA A CA 1
ATOM 660 C C . ALA A 1 85 ? 25.829 0.995 -19.407 1.00 78.25 85 ALA A C 1
ATOM 662 O O . ALA A 1 85 ? 26.219 -0.113 -19.789 1.00 78.25 85 ALA A O 1
ATOM 663 N N . SER A 1 86 ? 26.672 1.935 -18.968 1.00 81.44 86 SER A N 1
ATOM 664 C CA . SER A 1 86 ? 28.084 1.650 -18.694 1.00 81.44 86 SER A CA 1
ATOM 665 C C . SER A 1 86 ? 28.223 0.660 -17.525 1.00 81.44 86 SER A C 1
ATOM 667 O O . SER A 1 86 ? 27.311 0.520 -16.711 1.00 81.44 86 SER A O 1
ATOM 669 N N . ILE A 1 87 ? 29.361 -0.037 -17.429 1.00 80.56 87 ILE A N 1
ATOM 670 C CA . ILE A 1 87 ? 29.603 -1.003 -16.340 1.00 80.56 87 ILE A CA 1
ATOM 671 C C . ILE A 1 87 ? 29.566 -0.298 -14.973 1.00 80.56 87 ILE A C 1
ATOM 673 O O . ILE A 1 87 ? 28.944 -0.808 -14.048 1.00 80.56 87 ILE A O 1
ATOM 677 N N . GLU A 1 88 ? 30.161 0.894 -14.871 1.00 79.31 88 GLU A N 1
ATOM 678 C CA . GLU A 1 88 ? 30.167 1.707 -13.645 1.00 79.31 88 GLU A CA 1
ATOM 679 C C . GLU A 1 88 ? 28.741 2.113 -13.228 1.00 79.31 88 GLU A C 1
ATOM 681 O O . GLU A 1 88 ? 28.345 1.936 -12.076 1.00 79.31 88 GLU A O 1
ATOM 686 N N . ASP A 1 89 ? 27.927 2.592 -14.175 1.00 73.69 89 ASP A N 1
ATOM 687 C CA . ASP A 1 89 ? 26.526 2.948 -13.913 1.00 73.69 89 ASP A CA 1
ATOM 688 C C . ASP A 1 89 ? 25.693 1.722 -13.517 1.00 73.69 89 ASP A C 1
ATOM 690 O O . ASP A 1 89 ? 24.848 1.803 -12.625 1.00 73.69 89 ASP A O 1
ATOM 694 N N . LEU A 1 90 ? 25.955 0.564 -14.131 1.00 71.62 90 LEU A N 1
ATOM 695 C CA . LEU A 1 90 ? 25.272 -0.685 -13.805 1.00 71.62 90 LEU A CA 1
ATOM 696 C C . LEU A 1 90 ? 25.588 -1.149 -12.376 1.00 71.62 90 LEU A C 1
ATOM 698 O O . LEU A 1 90 ? 24.683 -1.589 -11.666 1.00 71.62 90 LEU A O 1
ATOM 702 N N . GLU A 1 91 ? 26.834 -1.007 -11.921 1.00 75.62 91 GLU A N 1
ATOM 703 C CA . GLU A 1 91 ? 27.214 -1.278 -10.529 1.00 75.62 91 GLU A CA 1
ATOM 704 C C . GLU A 1 91 ? 26.479 -0.346 -9.553 1.00 75.62 91 GLU A C 1
ATOM 706 O O . GLU A 1 91 ? 25.964 -0.800 -8.525 1.00 75.62 91 GLU A O 1
ATOM 711 N N . HIS A 1 92 ? 26.341 0.940 -9.895 1.00 73.12 92 HIS A N 1
ATOM 712 C CA . HIS A 1 92 ? 25.550 1.891 -9.110 1.00 73.12 92 HIS A CA 1
ATOM 713 C C . HIS A 1 92 ? 24.056 1.531 -9.070 1.00 73.12 92 HIS A C 1
ATOM 715 O O . HIS A 1 92 ? 23.458 1.564 -7.988 1.00 73.12 92 HIS A O 1
ATOM 721 N N . LEU A 1 93 ? 23.459 1.132 -10.201 1.00 67.12 93 LEU A N 1
ATOM 722 C CA . LEU A 1 93 ? 22.074 0.640 -10.259 1.00 67.12 93 LEU A CA 1
ATOM 723 C C . LEU A 1 93 ? 21.894 -0.602 -9.384 1.00 67.12 93 LEU A C 1
ATOM 725 O O . LEU A 1 93 ? 20.942 -0.673 -8.607 1.00 67.12 93 LEU A O 1
ATOM 729 N N . MET A 1 94 ? 22.818 -1.563 -9.456 1.00 67.12 94 MET A N 1
ATOM 730 C CA . MET A 1 94 ? 22.772 -2.785 -8.648 1.00 67.12 94 MET A CA 1
ATOM 731 C C . MET A 1 94 ? 22.892 -2.494 -7.146 1.00 67.12 94 MET A C 1
ATOM 733 O O . MET A 1 94 ? 22.157 -3.081 -6.348 1.00 67.12 94 MET A O 1
ATOM 737 N N . ALA A 1 95 ? 23.756 -1.559 -6.746 1.00 66.00 95 ALA A N 1
ATOM 738 C CA . ALA A 1 95 ? 23.882 -1.140 -5.351 1.00 66.00 95 ALA A CA 1
ATOM 739 C C . ALA A 1 95 ? 22.608 -0.439 -4.840 1.00 66.00 95 ALA A C 1
ATOM 741 O O . ALA A 1 95 ? 22.100 -0.772 -3.764 1.00 66.00 95 ALA A O 1
ATOM 742 N N . ALA A 1 96 ? 22.042 0.483 -5.628 1.00 63.00 96 ALA A N 1
ATOM 743 C CA . ALA A 1 96 ? 20.775 1.144 -5.312 1.00 63.00 96 ALA A CA 1
ATOM 744 C C . ALA A 1 96 ? 19.620 0.128 -5.217 1.00 63.00 96 ALA A C 1
ATOM 746 O O . ALA A 1 96 ? 18.810 0.161 -4.283 1.00 63.00 96 ALA A O 1
ATOM 747 N N . ARG A 1 97 ? 19.601 -0.852 -6.127 1.00 61.03 97 ARG A N 1
ATOM 748 C CA . ARG A 1 97 ? 18.651 -1.968 -6.142 1.00 61.03 97 ARG A CA 1
ATOM 749 C C . ARG A 1 97 ? 18.728 -2.800 -4.864 1.00 61.03 97 ARG A C 1
ATOM 751 O O . ARG A 1 97 ? 17.692 -3.120 -4.276 1.00 61.03 97 ARG A O 1
ATOM 758 N N . GLN A 1 98 ? 19.936 -3.128 -4.410 1.00 57.50 98 GLN A N 1
ATOM 759 C CA . GLN A 1 98 ? 20.145 -3.900 -3.186 1.00 57.50 98 GLN A CA 1
ATOM 760 C C . GLN A 1 98 ? 19.636 -3.157 -1.942 1.00 57.50 98 GLN A C 1
ATOM 762 O O . GLN A 1 98 ? 19.048 -3.783 -1.060 1.00 57.50 98 GLN A O 1
ATOM 767 N N . GLN A 1 99 ? 19.768 -1.826 -1.893 1.00 58.50 99 GLN A N 1
ATOM 768 C CA . GLN A 1 99 ? 19.214 -1.019 -0.800 1.00 58.50 99 GLN A CA 1
ATOM 769 C C . GLN A 1 99 ? 17.675 -0.976 -0.785 1.00 58.50 99 GLN A C 1
ATOM 771 O O . GLN A 1 99 ? 17.085 -0.928 0.298 1.00 58.50 99 GLN A O 1
ATOM 776 N N . LEU A 1 100 ? 17.008 -1.013 -1.949 1.00 54.00 100 LEU A N 1
ATOM 777 C CA . LEU A 1 100 ? 15.538 -1.058 -2.029 1.00 54.00 100 LEU A CA 1
ATOM 778 C C . LEU A 1 100 ? 14.950 -2.442 -1.711 1.00 54.00 100 LEU A C 1
ATOM 780 O O . LEU A 1 100 ? 13.869 -2.509 -1.125 1.00 54.00 100 LEU A O 1
ATOM 784 N N . LEU A 1 101 ? 15.659 -3.535 -2.022 1.00 51.47 101 LEU A N 1
ATOM 785 C CA . LEU A 1 101 ? 15.247 -4.909 -1.675 1.00 51.47 101 LEU A CA 1
ATOM 786 C C . LEU A 1 101 ? 15.102 -5.148 -0.159 1.00 51.47 101 LEU A C 1
ATOM 788 O O . LEU A 1 101 ? 14.455 -6.107 0.252 1.00 51.47 101 LEU A O 1
ATOM 792 N N . MET A 1 102 ? 15.668 -4.270 0.674 1.00 47.19 102 MET A N 1
ATOM 793 C CA . MET A 1 102 ? 15.573 -4.326 2.137 1.00 47.19 102 MET A CA 1
ATOM 794 C C . MET A 1 102 ? 14.307 -3.675 2.711 1.00 47.19 102 MET A C 1
ATOM 796 O O . MET A 1 102 ? 14.144 -3.605 3.930 1.00 47.19 102 MET A O 1
ATOM 800 N N . THR A 1 103 ? 13.415 -3.166 1.862 1.00 49.72 103 THR A N 1
ATOM 801 C CA . THR A 1 103 ? 12.151 -2.577 2.314 1.00 49.72 103 THR A CA 1
ATOM 802 C C . THR A 1 103 ? 11.228 -3.707 2.769 1.00 49.72 103 THR A C 1
ATOM 804 O O . THR A 1 103 ? 11.066 -4.694 2.055 1.00 49.72 103 THR A O 1
ATOM 807 N N . ALA A 1 104 ? 10.684 -3.602 3.987 1.00 51.59 104 ALA A N 1
ATOM 808 C CA . ALA A 1 104 ? 9.838 -4.623 4.605 1.00 51.59 104 ALA A CA 1
ATOM 809 C C . ALA A 1 104 ? 8.798 -5.174 3.616 1.00 51.59 104 ALA A C 1
ATOM 811 O O . ALA A 1 104 ? 8.253 -4.420 2.810 1.00 51.59 104 ALA A O 1
ATOM 812 N N . LYS A 1 105 ? 8.533 -6.487 3.674 1.00 69.81 105 LYS A N 1
ATOM 813 C CA . LYS A 1 105 ? 7.656 -7.198 2.733 1.00 69.81 105 LYS A CA 1
ATOM 814 C C . LYS A 1 105 ? 6.240 -6.613 2.777 1.00 69.81 105 LYS A C 1
ATOM 816 O O . LYS A 1 105 ? 5.414 -7.015 3.599 1.00 69.81 105 LYS A O 1
ATOM 821 N N . ARG A 1 106 ? 5.991 -5.638 1.903 1.00 80.62 106 ARG A N 1
ATOM 822 C CA . ARG A 1 106 ? 4.692 -5.006 1.704 1.00 80.62 106 ARG A CA 1
ATOM 823 C C . ARG A 1 106 ? 3.658 -6.082 1.402 1.00 80.62 106 ARG A C 1
ATOM 825 O O . ARG A 1 106 ? 3.936 -7.045 0.693 1.00 80.62 106 ARG A O 1
ATOM 832 N N . TRP A 1 107 ? 2.484 -5.925 1.985 1.00 87.44 107 TRP A N 1
ATOM 833 C CA . TRP A 1 107 ? 1.327 -6.745 1.698 1.00 87.44 107 TRP A CA 1
ATOM 834 C C . TRP A 1 107 ? 0.594 -6.131 0.520 1.00 87.44 107 TRP A C 1
ATOM 836 O O . TRP A 1 107 ? 0.168 -4.981 0.548 1.00 87.44 107 TRP A O 1
ATOM 846 N N . ASP A 1 108 ? 0.483 -6.923 -0.528 1.00 84.62 108 ASP A N 1
ATOM 847 C CA . ASP A 1 108 ? -0.240 -6.605 -1.744 1.00 84.62 108 ASP A CA 1
ATOM 848 C C . ASP A 1 108 ? -0.896 -7.888 -2.273 1.00 84.62 108 ASP A C 1
ATOM 850 O O . ASP A 1 108 ? -0.714 -8.983 -1.725 1.00 84.62 108 ASP A O 1
ATOM 854 N N . SER A 1 109 ? -1.643 -7.767 -3.366 1.00 83.50 109 SER A N 1
ATOM 855 C CA . SER A 1 109 ? -2.302 -8.901 -4.015 1.00 83.50 109 SER A CA 1
ATOM 856 C C . SER A 1 109 ? -1.323 -9.954 -4.552 1.00 83.50 109 SER A C 1
ATOM 858 O O . SER A 1 109 ? -1.735 -11.081 -4.838 1.00 83.50 109 SER A O 1
ATOM 860 N N . SER A 1 110 ? -0.022 -9.647 -4.663 1.00 80.00 110 SER A N 1
ATOM 861 C CA . SER A 1 110 ? 0.999 -10.617 -5.071 1.00 80.00 110 SER A CA 1
ATOM 862 C C . SER A 1 110 ? 1.284 -11.628 -3.958 1.00 80.00 110 SER A C 1
ATOM 864 O O . SER A 1 110 ? 1.454 -12.813 -4.253 1.00 80.00 110 SER A O 1
ATOM 866 N N . CYS A 1 111 ? 1.222 -11.216 -2.687 1.00 81.94 111 CYS A N 1
ATOM 867 C CA . CYS A 1 111 ? 1.587 -12.059 -1.546 1.00 81.94 111 CYS A CA 1
ATOM 868 C C . CYS A 1 111 ? 0.460 -12.336 -0.537 1.00 81.94 111 CYS A C 1
ATOM 870 O O . CYS A 1 111 ? 0.605 -13.264 0.262 1.00 81.94 111 CYS A O 1
ATOM 872 N N . LYS A 1 112 ? -0.656 -11.596 -0.582 1.00 87.69 112 LYS A N 1
ATOM 873 C CA . LYS A 1 112 ? -1.834 -11.771 0.283 1.00 87.69 112 LYS A CA 1
ATOM 874 C C . LYS A 1 112 ? -3.129 -11.848 -0.525 1.00 87.69 112 LYS A C 1
ATOM 876 O O . LYS A 1 112 ? -3.202 -11.367 -1.653 1.00 87.69 112 LYS A O 1
ATOM 881 N N . THR A 1 113 ? -4.159 -12.431 0.081 1.00 90.56 113 THR A N 1
ATOM 882 C CA . THR A 1 113 ? -5.550 -12.249 -0.353 1.00 90.56 113 THR A CA 1
ATOM 883 C C . THR A 1 113 ? -6.107 -11.044 0.399 1.00 90.56 113 THR A C 1
ATOM 885 O O . THR A 1 113 ? -6.269 -11.126 1.614 1.00 90.56 113 THR A O 1
ATOM 888 N N . ILE A 1 114 ? -6.347 -9.926 -0.287 1.00 90.31 114 ILE A N 1
ATOM 889 C CA . ILE A 1 114 ? -6.846 -8.694 0.341 1.00 90.31 114 ILE A CA 1
ATOM 890 C C . ILE A 1 114 ? -8.371 -8.670 0.251 1.00 90.31 114 ILE A C 1
ATOM 892 O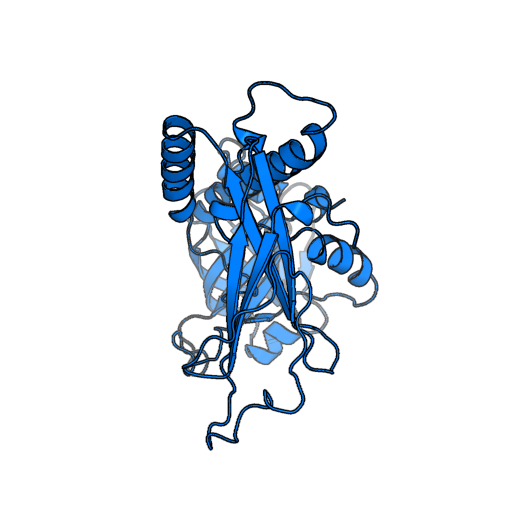 O . ILE A 1 114 ? -8.923 -8.742 -0.844 1.00 90.31 114 ILE A O 1
ATOM 896 N N . VAL A 1 115 ? -9.034 -8.562 1.399 1.00 90.50 115 VAL A N 1
ATOM 897 C CA . VAL A 1 115 ? -10.465 -8.254 1.487 1.00 90.50 115 VAL A CA 1
ATOM 898 C C . VAL A 1 115 ? -10.603 -6.738 1.586 1.00 90.50 115 VAL A C 1
ATOM 900 O O . VAL A 1 115 ? -10.257 -6.155 2.612 1.00 90.50 115 VAL A O 1
ATOM 903 N N . GLU A 1 116 ? -11.032 -6.106 0.495 1.00 89.38 116 GLU A N 1
ATOM 904 C CA . GLU A 1 116 ? -11.148 -4.647 0.376 1.00 89.38 116 GLU A CA 1
ATOM 905 C C . GLU A 1 116 ? -12.271 -4.069 1.246 1.00 89.38 116 GLU A C 1
ATOM 907 O O . GLU A 1 116 ? -13.280 -4.719 1.538 1.00 89.38 116 GLU A O 1
ATOM 912 N N . PHE A 1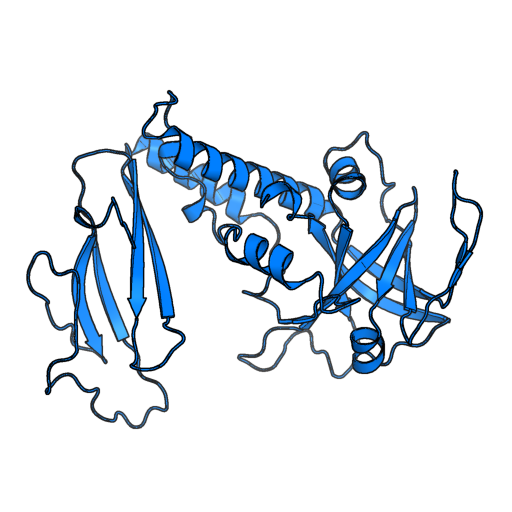 117 ? -12.119 -2.799 1.616 1.00 87.62 117 PHE A N 1
ATOM 913 C CA . PHE A 1 117 ? -13.161 -2.048 2.291 1.00 87.62 117 PHE A CA 1
ATOM 914 C C . PHE A 1 117 ? -14.102 -1.411 1.257 1.00 87.62 117 PHE A C 1
ATOM 916 O O . PHE A 1 117 ? -13.819 -0.345 0.715 1.00 87.62 117 PHE A O 1
ATOM 923 N N . CYS A 1 118 ? -15.258 -2.032 1.010 1.00 77.50 118 CYS A N 1
ATOM 924 C CA . CYS A 1 118 ? -16.263 -1.534 0.063 1.00 77.50 118 CYS A CA 1
ATOM 925 C C . CYS A 1 118 ? -17.496 -0.974 0.799 1.00 77.50 118 CYS A C 1
ATOM 927 O O . CYS A 1 118 ? -18.413 -1.728 1.117 1.00 77.50 118 CYS A O 1
ATOM 929 N N . PRO A 1 119 ? -17.559 0.339 1.101 1.00 61.78 119 PRO A N 1
ATOM 930 C CA . PRO A 1 119 ? -18.707 0.911 1.793 1.00 61.78 119 PRO A CA 1
ATOM 931 C C . PRO A 1 119 ? -19.913 1.140 0.872 1.00 61.78 119 PRO A C 1
ATOM 933 O O . PRO A 1 119 ? -21.021 1.132 1.388 1.00 61.78 119 PRO A O 1
ATOM 936 N N . ASN A 1 120 ? -19.706 1.355 -0.438 1.00 59.62 120 ASN A N 1
ATOM 937 C CA . ASN A 1 120 ? -20.733 1.503 -1.482 1.00 59.62 120 ASN A CA 1
ATOM 938 C C . ASN A 1 120 ? -20.127 1.182 -2.866 1.00 59.62 120 ASN A C 1
ATOM 940 O O . ASN A 1 120 ? -19.019 1.624 -3.162 1.00 59.62 120 ASN A O 1
ATOM 944 N N . GLU A 1 121 ? -20.856 0.467 -3.726 1.00 55.62 121 GLU A N 1
ATOM 945 C CA . GLU A 1 121 ? -20.331 -0.104 -4.984 1.00 55.62 121 GLU A CA 1
ATOM 946 C C . GLU A 1 121 ? -20.080 0.932 -6.105 1.00 55.62 121 GLU A C 1
ATOM 948 O O . GLU A 1 121 ? -19.187 0.750 -6.923 1.00 55.62 121 GLU A O 1
ATOM 953 N N . THR A 1 122 ? -20.809 2.054 -6.150 1.00 54.38 122 THR A N 1
ATOM 954 C CA . THR A 1 122 ? -20.892 2.898 -7.366 1.00 54.38 122 THR A CA 1
ATOM 955 C C . THR A 1 122 ? -19.734 3.889 -7.580 1.00 54.38 122 THR A C 1
ATOM 957 O O . THR A 1 122 ? -19.481 4.280 -8.715 1.00 54.38 122 THR A O 1
ATOM 960 N N . MET A 1 123 ? -19.019 4.322 -6.531 1.00 52.09 123 MET A N 1
ATOM 961 C CA . MET A 1 123 ? -17.839 5.206 -6.680 1.00 52.09 123 MET A CA 1
ATOM 962 C C . MET A 1 123 ? -16.528 4.436 -6.892 1.00 52.09 123 MET A C 1
ATOM 964 O O . MET A 1 123 ? -15.521 5.028 -7.270 1.00 52.09 123 MET A O 1
ATOM 968 N N . ALA A 1 124 ? -16.543 3.116 -6.697 1.00 62.06 124 ALA A N 1
ATOM 969 C CA . ALA A 1 124 ? -15.337 2.301 -6.684 1.00 62.06 124 ALA A CA 1
ATOM 970 C C . ALA A 1 124 ? -14.719 2.097 -8.079 1.00 62.06 124 ALA A C 1
ATOM 972 O O . ALA A 1 124 ? -13.511 1.909 -8.175 1.00 62.06 124 ALA A O 1
ATOM 973 N N . ASP A 1 125 ? -15.499 2.139 -9.162 1.00 67.12 125 ASP A N 1
ATOM 974 C CA . ASP A 1 125 ? -15.034 1.655 -10.472 1.00 67.12 125 ASP A CA 1
ATOM 975 C C . ASP A 1 125 ? -14.002 2.565 -11.153 1.00 67.12 125 ASP A C 1
ATOM 977 O O . ASP A 1 125 ? -13.011 2.076 -11.704 1.00 67.12 125 ASP A O 1
ATOM 981 N N . LEU A 1 126 ? -14.186 3.890 -11.099 1.00 69.56 126 LEU A N 1
ATOM 982 C CA . LEU A 1 126 ? -13.234 4.839 -11.693 1.00 69.56 126 LEU A CA 1
ATOM 983 C C . LEU A 1 126 ? -11.904 4.843 -10.925 1.00 69.56 126 LEU A C 1
ATOM 985 O O . LEU A 1 126 ? -10.834 4.756 -11.531 1.00 69.56 126 LEU A O 1
ATOM 989 N N . GLU A 1 127 ? -11.979 4.889 -9.594 1.00 70.94 127 GLU A N 1
ATOM 990 C CA . GLU A 1 127 ? -10.818 4.865 -8.699 1.00 70.94 127 GLU A CA 1
ATOM 991 C C . GLU A 1 127 ? -10.031 3.552 -8.851 1.00 70.94 127 GLU A C 1
ATOM 993 O O . GLU A 1 127 ? -8.805 3.558 -9.001 1.00 70.94 127 GLU A O 1
ATOM 998 N N . ARG A 1 128 ? -10.742 2.418 -8.918 1.00 73.88 128 ARG A N 1
ATOM 999 C CA . ARG A 1 128 ? -10.172 1.086 -9.178 1.00 73.88 128 ARG A CA 1
ATOM 1000 C C . ARG A 1 128 ? -9.505 1.028 -10.554 1.00 73.88 128 ARG A C 1
ATOM 1002 O O . ARG A 1 128 ? -8.414 0.471 -10.686 1.00 73.88 128 ARG A O 1
ATOM 1009 N N . GLY A 1 129 ? -10.100 1.667 -11.563 1.00 76.56 129 GLY A N 1
ATOM 1010 C CA . GLY A 1 129 ? -9.525 1.808 -12.899 1.00 76.56 129 GLY A CA 1
ATOM 1011 C C . GLY A 1 129 ? -8.155 2.494 -12.893 1.00 76.56 129 GLY A C 1
ATOM 1012 O O . GLY A 1 129 ? -7.207 1.963 -13.473 1.00 76.56 129 GLY A O 1
ATOM 1013 N N . LEU A 1 130 ? -8.012 3.627 -12.200 1.00 77.06 130 LEU A N 1
ATOM 1014 C CA . LEU A 1 130 ? -6.735 4.348 -12.099 1.00 77.06 130 LEU A CA 1
ATOM 1015 C C . LEU A 1 130 ? -5.671 3.538 -11.348 1.00 77.06 130 LEU A C 1
ATOM 1017 O O . LEU A 1 130 ? -4.562 3.352 -11.855 1.00 77.06 130 LEU A O 1
ATOM 1021 N N . LEU A 1 131 ? -6.029 2.981 -10.188 1.00 76.44 131 LEU A N 1
ATOM 1022 C CA . LEU A 1 131 ? -5.121 2.166 -9.374 1.00 76.44 131 LEU A CA 1
ATOM 1023 C C . LEU A 1 131 ? -4.642 0.908 -10.115 1.00 76.44 131 LEU A C 1
ATOM 1025 O O . LEU A 1 131 ? -3.493 0.496 -9.946 1.00 76.44 131 LEU A O 1
ATOM 1029 N N . SER A 1 132 ? -5.494 0.324 -10.966 1.00 76.00 132 SER A N 1
ATOM 1030 C CA . SER A 1 132 ? -5.134 -0.832 -11.795 1.00 76.00 132 SER A CA 1
ATOM 1031 C C . SER A 1 132 ? -4.144 -0.490 -12.915 1.00 76.00 132 SER A C 1
ATOM 1033 O O . SER A 1 132 ? -3.297 -1.316 -13.249 1.00 76.00 132 SER A O 1
ATOM 1035 N N . ARG A 1 133 ? -4.212 0.727 -13.475 1.00 76.38 133 ARG A N 1
ATOM 1036 C CA . ARG A 1 133 ? -3.307 1.190 -14.541 1.00 76.38 133 ARG A CA 1
ATOM 1037 C C . ARG A 1 133 ? -1.934 1.568 -14.000 1.00 76.38 133 ARG A C 1
ATOM 1039 O O . ARG A 1 133 ? -0.925 1.275 -14.638 1.00 76.38 133 ARG A O 1
ATOM 1046 N N . TYR A 1 134 ? -1.891 2.187 -12.824 1.00 73.81 134 TYR A N 1
ATOM 1047 C CA . TYR A 1 134 ? -0.659 2.651 -12.192 1.00 73.81 134 TYR A CA 1
ATOM 1048 C C . TYR A 1 134 ? -0.256 1.746 -11.032 1.00 73.81 134 TYR A C 1
ATOM 1050 O O . TYR A 1 134 ? -0.289 2.147 -9.871 1.00 73.81 134 TYR A O 1
ATOM 1058 N N . GLN A 1 135 ? 0.146 0.511 -11.323 1.00 72.56 135 GLN A N 1
ATOM 1059 C CA . GLN A 1 135 ? 0.675 -0.385 -10.291 1.00 72.56 135 GLN A CA 1
ATOM 1060 C C . GLN A 1 135 ? 2.090 0.021 -9.869 1.00 72.56 135 GLN A C 1
ATOM 1062 O O . GLN A 1 135 ? 2.896 0.444 -10.699 1.00 72.56 135 GLN A O 1
ATOM 1067 N N . ILE A 1 136 ? 2.389 -0.125 -8.575 1.00 68.94 136 ILE A N 1
ATOM 1068 C CA . ILE A 1 136 ? 3.755 0.056 -8.073 1.00 68.94 136 ILE A CA 1
ATOM 1069 C C . ILE A 1 136 ? 4.603 -1.091 -8.607 1.00 68.94 136 ILE A C 1
ATOM 1071 O O . ILE A 1 136 ? 4.207 -2.250 -8.452 1.00 68.94 136 ILE A O 1
ATOM 1075 N N . PRO A 1 137 ? 5.768 -0.795 -9.188 1.00 63.84 137 PRO A N 1
ATOM 1076 C CA . PRO A 1 137 ? 6.673 -1.829 -9.632 1.00 63.84 137 PRO A CA 1
ATOM 1077 C C . PRO A 1 137 ? 7.113 -2.728 -8.465 1.00 63.84 137 PRO A C 1
ATOM 1079 O O . PRO A 1 137 ? 7.566 -2.253 -7.425 1.00 63.84 137 PRO A O 1
ATOM 1082 N N . LEU A 1 138 ? 6.958 -4.042 -8.635 1.00 58.56 138 LEU A N 1
ATOM 1083 C CA . LEU A 1 138 ? 7.101 -5.046 -7.566 1.00 58.56 138 LEU A CA 1
ATOM 1084 C C . LEU A 1 138 ? 8.561 -5.296 -7.149 1.00 58.56 138 LEU A C 1
ATOM 1086 O O . LEU A 1 138 ? 8.822 -5.990 -6.168 1.00 58.56 138 LEU A O 1
ATOM 1090 N N . SER A 1 139 ? 9.528 -4.753 -7.888 1.00 57.41 139 SER A N 1
ATOM 1091 C CA . SER A 1 139 ? 10.954 -4.962 -7.644 1.00 57.41 139 SER A CA 1
ATOM 1092 C C . SER A 1 139 ? 11.768 -3.728 -7.996 1.00 57.41 139 SER A C 1
ATOM 1094 O O . SER A 1 139 ? 11.477 -3.061 -8.986 1.00 57.41 139 SER A O 1
ATOM 1096 N N . ALA A 1 140 ? 12.858 -3.512 -7.259 1.00 55.31 140 ALA A N 1
ATOM 1097 C CA . ALA A 1 140 ? 13.873 -2.490 -7.523 1.00 55.31 140 ALA A CA 1
ATOM 1098 C C . ALA A 1 140 ? 14.392 -2.465 -8.982 1.00 55.31 140 ALA A C 1
ATOM 1100 O O . ALA A 1 140 ? 14.719 -1.395 -9.487 1.00 55.31 140 ALA A O 1
ATOM 1101 N N . ASP A 1 141 ? 14.362 -3.607 -9.680 1.00 52.25 141 ASP A N 1
ATOM 1102 C CA . ASP A 1 141 ? 14.677 -3.731 -11.119 1.00 52.25 141 ASP A CA 1
ATOM 1103 C C . ASP A 1 141 ? 13.787 -2.939 -12.050 1.00 52.25 141 ASP A C 1
ATOM 1105 O O . ASP A 1 141 ? 14.169 -2.618 -13.163 1.00 52.25 141 ASP A O 1
ATOM 1109 N N . GLN A 1 142 ? 12.562 -2.670 -11.625 1.00 59.34 142 GLN A N 1
ATOM 1110 C CA . GLN A 1 142 ? 11.607 -1.955 -12.452 1.00 59.34 142 GLN A CA 1
ATOM 1111 C C . GLN A 1 142 ? 11.671 -0.437 -12.212 1.00 59.34 142 GLN A C 1
ATOM 1113 O O . GLN A 1 142 ? 10.927 0.304 -12.851 1.00 59.34 142 GLN A O 1
ATOM 1118 N N . LEU A 1 143 ? 12.523 0.005 -11.278 1.00 60.00 143 LEU A N 1
ATOM 1119 C CA . LEU A 1 143 ? 12.546 1.352 -10.700 1.00 60.00 143 LEU A CA 1
ATOM 1120 C C . LEU A 1 143 ? 13.860 2.068 -10.981 1.00 60.00 143 LEU A C 1
ATOM 1122 O O . LEU A 1 143 ? 13.859 3.243 -11.334 1.00 60.00 143 LEU A O 1
ATOM 1126 N N . PHE A 1 144 ? 14.978 1.356 -10.845 1.00 63.19 144 PHE A N 1
ATOM 1127 C CA . PHE A 1 144 ? 16.301 1.873 -11.171 1.00 63.19 144 PHE A CA 1
ATOM 1128 C C . PHE A 1 144 ? 16.625 1.578 -12.623 1.00 63.19 144 PHE A C 1
ATOM 1130 O O . PHE A 1 144 ? 17.318 0.633 -12.974 1.00 63.19 144 PHE A O 1
ATOM 1137 N N . THR A 1 145 ? 16.040 2.435 -13.432 1.00 66.06 145 THR A N 1
ATOM 1138 C CA . THR A 1 145 ? 16.090 2.486 -14.880 1.00 66.06 145 THR A CA 1
ATOM 1139 C C . THR A 1 145 ? 17.196 3.447 -15.306 1.00 66.06 145 THR A C 1
ATOM 1141 O O . THR A 1 145 ? 17.473 4.417 -14.595 1.00 66.06 145 THR A O 1
ATOM 1144 N N . GLN A 1 146 ? 17.826 3.238 -16.463 1.00 63.78 146 GLN A N 1
ATOM 1145 C CA . GLN A 1 146 ? 18.842 4.161 -16.983 1.00 63.78 146 GLN A CA 1
ATOM 1146 C C . GLN A 1 146 ? 18.321 5.604 -17.097 1.00 63.78 146 GLN A C 1
ATOM 1148 O O . GLN A 1 146 ? 19.072 6.553 -16.875 1.00 63.78 146 GLN A O 1
ATOM 1153 N N . SER A 1 147 ? 17.019 5.792 -17.343 1.00 66.62 147 SER A N 1
ATOM 1154 C CA 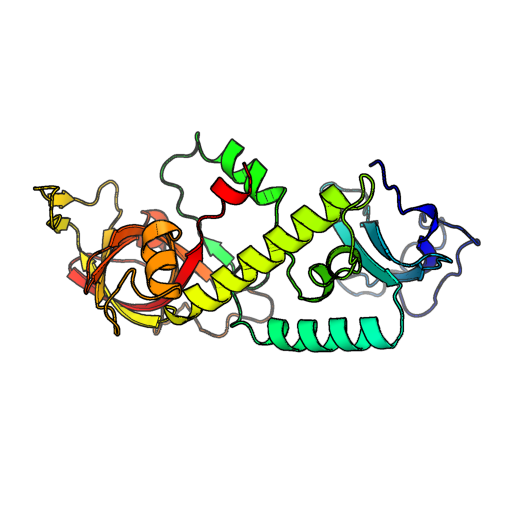. SER A 1 147 ? 16.420 7.135 -17.396 1.00 66.62 147 SER A CA 1
ATOM 1155 C C . SER A 1 147 ? 16.548 7.907 -16.073 1.00 66.62 147 SER A C 1
ATOM 1157 O O . SER A 1 147 ? 16.582 9.137 -16.071 1.00 66.62 147 SER A O 1
ATOM 1159 N N . VAL A 1 148 ? 16.674 7.211 -14.938 1.00 67.25 148 VAL A N 1
ATOM 1160 C CA . VAL A 1 148 ? 16.896 7.825 -13.621 1.00 67.25 148 VAL A CA 1
ATOM 1161 C C . VAL A 1 148 ? 18.322 8.374 -13.506 1.00 67.25 148 VAL A C 1
ATOM 1163 O O . VAL A 1 148 ? 18.523 9.417 -12.878 1.00 67.25 148 VAL A O 1
ATOM 1166 N N . LEU A 1 149 ? 19.297 7.713 -14.143 1.00 68.31 149 LEU A N 1
ATOM 1167 C CA . LEU A 1 149 ? 20.711 8.102 -14.140 1.00 68.31 149 LEU A CA 1
ATOM 1168 C C . LEU A 1 149 ? 21.056 9.191 -15.160 1.00 68.31 149 LEU A C 1
ATOM 1170 O O . LEU A 1 149 ? 22.084 9.859 -15.016 1.00 68.31 149 LEU A O 1
ATOM 1174 N N . ASP A 1 150 ? 20.205 9.411 -16.165 1.00 73.00 150 ASP A N 1
ATOM 1175 C CA . ASP A 1 150 ? 20.419 10.450 -17.167 1.00 73.00 150 ASP A CA 1
ATOM 1176 C C . ASP A 1 150 ? 20.643 11.819 -16.507 1.00 73.00 150 ASP A C 1
ATOM 1178 O O . ASP A 1 150 ? 19.790 12.373 -15.809 1.00 73.00 150 ASP A O 1
ATOM 1182 N N . LYS A 1 151 ? 21.793 12.444 -16.764 1.00 72.81 151 LYS A N 1
ATOM 1183 C CA . LYS A 1 151 ? 22.136 13.739 -16.146 1.00 72.81 151 LYS A CA 1
ATOM 1184 C C . LYS A 1 151 ? 21.279 14.900 -16.659 1.00 72.81 151 LYS A C 1
ATOM 1186 O O . LYS A 1 151 ? 21.200 15.932 -16.000 1.00 72.81 151 LYS A O 1
ATOM 1191 N N . THR A 1 152 ? 20.624 14.742 -17.812 1.00 80.38 152 THR A N 1
ATOM 1192 C CA . THR A 1 152 ? 19.811 15.792 -18.446 1.00 80.38 152 THR A CA 1
ATOM 1193 C C . THR A 1 152 ? 18.404 15.299 -18.776 1.00 80.38 152 THR A C 1
ATOM 1195 O O . THR A 1 152 ? 18.205 14.149 -19.169 1.00 80.38 152 THR A O 1
ATOM 1198 N N . LEU A 1 153 ? 17.416 16.173 -18.576 1.00 84.94 153 LEU A N 1
ATOM 1199 C CA . LEU A 1 153 ? 16.040 15.959 -19.020 1.00 84.94 153 LEU A CA 1
ATOM 1200 C C . LEU A 1 153 ? 15.925 16.387 -20.484 1.00 84.94 153 LEU A C 1
ATOM 1202 O O . LEU A 1 153 ? 16.225 17.530 -20.826 1.00 84.94 153 LEU A O 1
ATOM 1206 N N . THR A 1 154 ? 15.476 15.474 -21.334 1.00 83.50 154 THR A N 1
ATOM 1207 C CA . THR A 1 154 ? 15.197 15.698 -22.753 1.00 83.50 154 THR A CA 1
ATOM 1208 C C . THR A 1 154 ? 13.722 15.430 -23.027 1.00 83.50 154 THR A C 1
ATOM 1210 O O . THR A 1 154 ? 13.032 14.804 -22.224 1.00 83.50 154 THR A O 1
ATOM 1213 N N . LYS A 1 155 ? 13.212 15.889 -24.174 1.00 85.38 155 LYS A N 1
ATOM 1214 C CA . LYS A 1 155 ? 11.819 15.629 -24.567 1.00 85.38 155 LYS A CA 1
ATOM 1215 C C . LYS A 1 155 ? 11.508 14.126 -24.635 1.00 85.38 155 LYS A C 1
ATOM 1217 O O . LYS A 1 155 ? 10.397 13.731 -24.297 1.00 85.38 155 LYS A O 1
ATOM 1222 N N . ASP A 1 156 ? 12.492 13.320 -25.027 1.00 79.12 156 ASP A N 1
ATOM 1223 C CA . ASP A 1 156 ? 12.321 11.887 -25.272 1.00 79.12 156 ASP A CA 1
ATOM 1224 C C . ASP A 1 156 ? 12.398 11.052 -23.982 1.00 79.12 156 ASP A C 1
ATOM 1226 O O . ASP A 1 156 ? 11.711 10.040 -23.873 1.00 79.12 156 ASP A O 1
ATOM 1230 N N . ASN A 1 157 ? 13.164 11.491 -22.971 1.00 79.25 157 ASN A N 1
ATOM 1231 C CA . ASN A 1 157 ? 13.271 10.780 -21.687 1.00 79.25 157 ASN A CA 1
ATOM 1232 C C . ASN A 1 157 ? 12.380 11.352 -20.566 1.00 79.25 157 ASN A C 1
ATOM 1234 O O . ASN A 1 157 ? 12.205 10.688 -19.544 1.00 79.25 157 ASN A O 1
ATOM 1238 N N . TYR A 1 158 ? 11.789 12.542 -20.748 1.00 83.50 158 TYR A N 1
ATOM 1239 C CA . TYR A 1 158 ? 11.042 13.255 -19.703 1.00 83.50 158 TYR A CA 1
ATOM 1240 C C . TYR A 1 158 ? 9.942 12.402 -19.066 1.00 83.50 158 TYR A C 1
ATOM 1242 O O . TYR A 1 158 ? 9.888 12.271 -17.844 1.00 83.50 158 TYR A O 1
ATOM 1250 N N . GLN A 1 159 ? 9.075 11.803 -19.889 1.00 82.25 159 GLN A N 1
ATOM 1251 C CA . GLN A 1 159 ? 7.923 11.050 -19.396 1.00 82.25 159 GLN A CA 1
ATOM 1252 C C . GLN A 1 159 ? 8.366 9.816 -18.601 1.00 82.25 159 GLN A C 1
ATOM 1254 O O . GLN A 1 159 ? 7.932 9.628 -17.467 1.00 82.25 159 GLN A O 1
ATOM 1259 N N . ALA A 1 160 ? 9.245 8.991 -19.178 1.00 78.19 160 ALA A N 1
ATOM 1260 C CA . ALA A 1 160 ? 9.733 7.775 -18.531 1.00 78.19 160 ALA A CA 1
ATOM 1261 C C . ALA A 1 160 ? 10.442 8.092 -17.209 1.00 78.19 160 ALA A C 1
ATOM 1263 O O . ALA A 1 160 ? 10.119 7.499 -16.180 1.00 78.19 160 ALA A O 1
ATOM 1264 N N . ARG A 1 161 ? 11.315 9.105 -17.221 1.00 80.81 161 ARG A N 1
ATOM 1265 C CA . ARG A 1 161 ? 12.049 9.532 -16.034 1.00 80.81 161 ARG A CA 1
ATOM 1266 C C . ARG A 1 161 ? 11.129 10.045 -14.933 1.00 80.81 161 ARG A C 1
ATOM 1268 O O . ARG A 1 161 ? 11.356 9.730 -13.770 1.00 80.81 161 ARG A O 1
ATOM 1275 N N . LEU A 1 162 ? 10.094 10.820 -15.265 1.00 84.19 162 LEU A N 1
ATOM 1276 C CA . LEU A 1 162 ? 9.160 11.324 -14.257 1.00 84.19 162 LEU A CA 1
ATOM 1277 C C . LEU A 1 162 ? 8.361 10.186 -13.607 1.00 84.19 162 LEU A C 1
ATOM 1279 O O . LEU A 1 162 ? 8.214 10.182 -12.388 1.00 84.19 162 LEU A O 1
ATOM 1283 N N . HIS A 1 163 ? 7.903 9.200 -14.386 1.00 80.88 163 HIS A N 1
ATOM 1284 C CA . HIS A 1 163 ? 7.260 8.006 -13.829 1.00 80.88 163 HIS A CA 1
ATOM 1285 C C . HIS A 1 163 ? 8.201 7.233 -12.900 1.00 80.88 163 HIS A C 1
ATOM 1287 O O . HIS A 1 163 ? 7.800 6.870 -11.797 1.00 80.88 163 HIS A O 1
ATOM 1293 N N . ASP A 1 164 ? 9.451 7.021 -13.312 1.00 78.69 164 ASP A N 1
ATOM 1294 C CA . ASP A 1 164 ? 10.422 6.289 -12.498 1.00 78.69 164 ASP A CA 1
ATOM 1295 C C . ASP A 1 164 ? 10.741 7.044 -11.191 1.00 78.69 164 ASP A C 1
ATOM 1297 O O . ASP A 1 164 ? 10.751 6.439 -10.120 1.00 78.69 164 ASP A O 1
ATOM 1301 N N . LEU A 1 165 ? 10.881 8.376 -11.236 1.00 81.88 165 LEU A N 1
ATOM 1302 C CA . LEU A 1 165 ? 11.038 9.211 -10.037 1.00 81.88 165 LEU A CA 1
ATOM 1303 C C . LEU A 1 165 ? 9.816 9.158 -9.110 1.00 81.88 165 LEU A C 1
ATOM 1305 O O . LEU A 1 165 ? 9.987 9.078 -7.894 1.00 81.88 165 LEU A O 1
ATOM 1309 N N . LEU A 1 166 ? 8.596 9.169 -9.659 1.00 83.56 166 LEU A N 1
ATOM 1310 C CA . LEU A 1 166 ? 7.369 9.024 -8.869 1.00 83.56 166 LEU A CA 1
ATOM 1311 C C . LEU A 1 166 ? 7.318 7.671 -8.158 1.00 83.56 166 LEU A C 1
ATOM 1313 O O . LEU A 1 166 ? 6.978 7.618 -6.978 1.00 83.56 166 LEU A O 1
ATOM 1317 N N . TYR A 1 167 ? 7.700 6.587 -8.835 1.00 80.19 167 TYR A N 1
ATOM 1318 C CA . TYR A 1 167 ? 7.736 5.274 -8.202 1.00 80.19 167 TYR A CA 1
ATOM 1319 C C . TYR A 1 167 ? 8.823 5.165 -7.123 1.00 80.19 167 TYR A C 1
ATOM 1321 O O . TYR A 1 167 ? 8.586 4.554 -6.079 1.00 80.19 167 TYR A O 1
ATOM 1329 N N . ILE A 1 168 ? 9.998 5.769 -7.341 1.00 79.31 168 ILE A N 1
ATOM 1330 C CA . ILE A 1 168 ? 11.066 5.836 -6.331 1.00 79.31 168 ILE A CA 1
ATOM 1331 C C . ILE A 1 168 ? 10.581 6.595 -5.090 1.00 79.31 168 ILE A C 1
ATOM 1333 O O . ILE A 1 168 ? 10.745 6.105 -3.972 1.00 79.31 168 ILE A O 1
ATOM 1337 N N . GLU A 1 169 ? 9.954 7.758 -5.282 1.00 85.31 169 GLU A N 1
ATOM 1338 C CA . GLU A 1 169 ? 9.381 8.563 -4.199 1.00 85.31 169 GLU A CA 1
ATOM 1339 C C . GLU A 1 169 ? 8.294 7.790 -3.445 1.00 85.31 169 GLU A C 1
ATOM 1341 O O . GLU A 1 169 ? 8.292 7.744 -2.216 1.00 85.31 169 GLU A O 1
ATOM 1346 N N . GLU A 1 170 ? 7.394 7.125 -4.166 1.00 84.62 170 GLU A N 1
ATOM 1347 C CA . GLU A 1 170 ? 6.337 6.314 -3.572 1.00 84.62 170 GLU A CA 1
ATOM 1348 C C . GLU A 1 170 ? 6.918 5.190 -2.689 1.00 84.62 170 GLU A C 1
ATOM 1350 O O . GLU A 1 170 ? 6.472 4.985 -1.559 1.00 84.62 170 GLU A O 1
ATOM 1355 N N . ILE A 1 171 ? 7.977 4.513 -3.133 1.00 81.06 171 ILE A N 1
ATOM 1356 C CA . ILE A 1 171 ? 8.643 3.457 -2.352 1.00 81.06 171 ILE A CA 1
ATOM 1357 C C . ILE A 1 171 ? 9.395 4.014 -1.149 1.00 81.06 171 ILE A C 1
ATOM 1359 O O . ILE A 1 171 ? 9.359 3.408 -0.073 1.00 81.06 171 ILE A O 1
ATOM 1363 N N . ALA A 1 172 ? 10.038 5.172 -1.293 1.00 83.31 172 ALA A N 1
ATOM 1364 C CA . ALA A 1 172 ? 10.644 5.869 -0.168 1.00 83.31 172 ALA A CA 1
ATOM 1365 C C . ALA A 1 172 ? 9.588 6.209 0.897 1.00 83.31 172 ALA A C 1
ATOM 1367 O O . ALA A 1 172 ? 9.807 5.954 2.084 1.00 83.31 172 ALA A O 1
ATOM 1368 N N . GLN A 1 173 ? 8.406 6.681 0.484 1.00 87.38 173 GLN A N 1
ATOM 1369 C CA . GLN A 1 173 ? 7.288 6.928 1.395 1.00 87.38 173 GLN A CA 1
ATOM 1370 C C . GLN A 1 173 ? 6.795 5.636 2.060 1.00 87.38 173 GLN A C 1
ATOM 1372 O O . GLN A 1 173 ? 6.589 5.630 3.274 1.00 87.38 173 GLN A O 1
ATOM 1377 N N . TYR A 1 174 ? 6.657 4.524 1.324 1.00 85.94 174 TYR A N 1
ATOM 1378 C CA . TYR A 1 174 ? 6.280 3.235 1.923 1.00 85.94 174 TYR A CA 1
ATOM 1379 C C . TYR A 1 174 ? 7.285 2.773 2.970 1.00 85.94 174 TYR A C 1
ATOM 1381 O O . TYR A 1 174 ? 6.889 2.306 4.037 1.00 85.94 174 TYR A O 1
ATOM 1389 N N . LYS A 1 175 ? 8.583 2.909 2.687 1.00 84.44 175 LYS A N 1
ATOM 1390 C CA . LYS A 1 175 ? 9.643 2.552 3.632 1.00 84.44 175 LYS A CA 1
ATOM 1391 C C . LYS A 1 175 ? 9.506 3.340 4.931 1.00 84.44 175 LYS A C 1
ATOM 1393 O O . LYS A 1 175 ? 9.614 2.757 6.008 1.00 84.44 175 LYS A O 1
ATOM 1398 N N . GLU A 1 176 ? 9.216 4.632 4.845 1.00 87.06 176 GLU A N 1
ATOM 1399 C CA . GLU A 1 176 ? 8.987 5.471 6.020 1.00 87.06 176 GLU A CA 1
ATOM 1400 C C . GLU A 1 176 ? 7.706 5.091 6.770 1.00 87.06 176 GLU A C 1
ATOM 1402 O O . GLU A 1 176 ? 7.750 4.911 7.985 1.00 87.06 176 GLU A O 1
ATOM 1407 N N . VAL A 1 177 ? 6.591 4.879 6.065 1.00 88.94 177 VAL A N 1
ATOM 1408 C CA . VAL A 1 177 ? 5.321 4.439 6.668 1.00 88.94 177 VAL A CA 1
ATOM 1409 C C . VAL A 1 177 ? 5.449 3.067 7.334 1.00 88.94 177 VAL A C 1
ATOM 1411 O O . VAL A 1 177 ? 4.866 2.846 8.393 1.00 88.94 177 VAL A O 1
ATOM 1414 N N . SER A 1 178 ? 6.267 2.165 6.783 1.00 86.38 178 SER A N 1
ATOM 1415 C CA . SER A 1 178 ? 6.454 0.811 7.318 1.00 86.38 178 SER A CA 1
ATOM 1416 C C . SER A 1 178 ? 7.004 0.777 8.748 1.00 86.38 178 SER A C 1
ATOM 1418 O O . SER A 1 178 ? 6.818 -0.218 9.445 1.00 86.38 178 SER A O 1
ATOM 1420 N N . LYS A 1 179 ? 7.612 1.876 9.217 1.00 84.75 179 LYS A N 1
ATOM 1421 C CA . LYS A 1 179 ? 8.069 2.038 10.606 1.00 84.75 179 LYS A CA 1
ATOM 1422 C C . LYS A 1 179 ? 6.918 2.033 11.618 1.00 84.75 179 LYS A C 1
ATOM 1424 O O . LYS A 1 179 ? 7.154 1.750 12.785 1.00 84.75 179 LYS A O 1
ATOM 1429 N N . PHE A 1 180 ? 5.691 2.315 11.176 1.00 85.06 180 PHE A N 1
ATOM 1430 C CA . PHE A 1 180 ? 4.483 2.251 12.004 1.00 85.06 180 PHE A CA 1
ATOM 1431 C C . PHE A 1 180 ? 3.787 0.888 11.967 1.00 85.06 180 PHE A C 1
ATOM 1433 O O . PHE A 1 180 ? 2.826 0.683 12.709 1.00 85.06 180 PHE A O 1
ATOM 1440 N N . ASN A 1 181 ? 4.244 -0.054 11.134 1.00 87.12 181 ASN A N 1
ATOM 1441 C CA . ASN A 1 181 ? 3.682 -1.400 11.127 1.00 87.12 181 ASN A CA 1
ATOM 1442 C C . ASN A 1 181 ? 3.891 -2.047 12.497 1.00 87.12 181 ASN A C 1
ATOM 1444 O O . ASN A 1 181 ? 4.999 -2.043 13.037 1.00 87.12 181 ASN A O 1
ATOM 1448 N N . ILE A 1 182 ? 2.824 -2.597 13.067 1.00 86.12 182 ILE A N 1
ATOM 1449 C CA . ILE A 1 182 ? 2.806 -2.962 14.482 1.00 86.12 182 ILE A CA 1
ATOM 1450 C C . ILE A 1 182 ? 1.967 -4.209 14.732 1.00 86.12 182 ILE A C 1
ATOM 1452 O O . ILE A 1 182 ? 0.922 -4.413 14.115 1.00 86.12 182 ILE A O 1
ATOM 1456 N N . LYS A 1 183 ? 2.411 -5.025 15.691 1.00 88.19 183 LYS A N 1
ATOM 1457 C CA . LYS A 1 183 ? 1.583 -6.056 16.321 1.00 88.19 183 LYS A CA 1
ATOM 1458 C C . LYS A 1 183 ? 0.964 -5.483 17.581 1.00 88.19 183 LYS A C 1
ATOM 1460 O O . LYS A 1 183 ? 1.685 -5.087 18.494 1.00 88.19 183 LYS A O 1
ATOM 1465 N N . VAL A 1 184 ? -0.358 -5.409 17.618 1.00 89.56 184 VAL A N 1
ATOM 1466 C CA . VAL A 1 184 ? -1.084 -4.713 18.680 1.00 89.56 184 VAL A CA 1
ATOM 1467 C C . VAL A 1 184 ? -2.357 -5.458 19.043 1.00 89.56 184 VAL A C 1
ATOM 1469 O O . VAL A 1 184 ? -2.905 -6.221 18.250 1.00 89.56 184 VAL A O 1
ATOM 1472 N N . ASN A 1 185 ? -2.828 -5.223 20.262 1.00 90.50 185 ASN A N 1
ATOM 1473 C CA . ASN A 1 185 ? -4.159 -5.619 20.677 1.00 90.50 185 ASN A CA 1
ATOM 1474 C C . ASN A 1 185 ? -5.122 -4.449 20.433 1.00 90.50 185 ASN A C 1
ATOM 1476 O O . ASN A 1 185 ? -4.953 -3.379 21.023 1.00 90.50 185 ASN A O 1
ATOM 1480 N N . MET A 1 186 ? -6.086 -4.624 19.531 1.00 94.31 186 MET A N 1
ATOM 1481 C CA . MET A 1 186 ? -7.106 -3.614 19.250 1.00 94.31 186 MET A CA 1
ATOM 1482 C C . MET A 1 186 ? -8.347 -3.850 20.112 1.00 94.31 186 MET A C 1
ATOM 1484 O O . MET A 1 186 ? -8.731 -4.993 20.344 1.00 94.31 186 MET A O 1
ATOM 1488 N N . GLN A 1 187 ? -9.011 -2.773 20.520 1.00 96.44 187 GLN A N 1
ATOM 1489 C CA . GLN A 1 187 ? -10.318 -2.812 21.172 1.00 96.44 187 GLN A CA 1
ATOM 1490 C C . GLN A 1 187 ? -11.416 -2.539 20.152 1.00 96.44 187 GLN A C 1
ATOM 1492 O O . GLN A 1 187 ? -11.399 -1.496 19.498 1.00 96.44 187 GLN A O 1
ATOM 1497 N N . LEU A 1 188 ? -12.371 -3.455 20.049 1.00 97.00 188 LEU A N 1
ATOM 1498 C CA . LEU A 1 188 ? -13.547 -3.351 19.194 1.00 97.00 188 LEU A CA 1
ATOM 1499 C C . LEU A 1 188 ? -14.653 -2.608 19.939 1.00 97.00 188 LEU A C 1
ATOM 1501 O O . LEU A 1 188 ? -15.002 -2.972 21.060 1.00 97.00 188 LEU A O 1
ATOM 1505 N N . VAL A 1 189 ? -15.217 -1.573 19.325 1.00 96.12 189 VAL A N 1
ATOM 1506 C CA . VAL A 1 189 ? -16.230 -0.711 19.942 1.00 96.12 189 VAL A CA 1
ATOM 1507 C C . VAL A 1 189 ? -17.344 -0.377 18.951 1.00 96.12 189 VAL A C 1
ATOM 1509 O O . VAL A 1 189 ? -17.117 -0.238 17.750 1.00 96.12 189 VAL A O 1
ATOM 1512 N N . ASN A 1 190 ? -18.560 -0.198 19.466 1.00 95.56 190 ASN A N 1
ATOM 1513 C CA . ASN A 1 190 ? -19.704 0.263 18.668 1.00 95.56 190 ASN A CA 1
ATOM 1514 C C . ASN A 1 190 ? -19.707 1.777 18.453 1.00 95.56 190 ASN A C 1
ATOM 1516 O O . ASN A 1 190 ? -20.396 2.278 17.569 1.00 95.56 190 ASN A O 1
ATOM 1520 N N . SER A 1 191 ? -18.979 2.525 19.276 1.00 94.12 191 SER A N 1
ATOM 1521 C CA . SER A 1 191 ? -18.943 3.978 19.193 1.00 94.12 191 SER A CA 1
ATOM 1522 C C . SER A 1 191 ? -17.699 4.546 19.844 1.00 94.12 191 SER A C 1
ATOM 1524 O O . SER A 1 191 ? -17.160 3.953 20.780 1.00 94.12 191 SER A O 1
ATOM 1526 N N . PHE A 1 192 ? -17.292 5.730 19.406 1.00 92.75 192 PHE A N 1
ATOM 1527 C CA . PHE A 1 192 ? -16.257 6.506 20.075 1.00 92.75 192 PHE A CA 1
ATOM 1528 C C . PHE A 1 192 ? -16.560 8.003 20.003 1.00 92.75 192 PHE A C 1
ATOM 1530 O O . PHE A 1 192 ? -17.295 8.468 19.128 1.00 92.75 192 PHE A O 1
ATOM 1537 N N . MET A 1 193 ? -16.006 8.742 20.962 1.00 89.06 193 MET A N 1
ATOM 1538 C CA . MET A 1 193 ? -16.098 10.197 21.008 1.00 89.06 193 MET A CA 1
ATOM 1539 C C . MET A 1 193 ? -15.031 10.797 20.100 1.00 89.06 193 MET A C 1
ATOM 1541 O O . MET A 1 193 ? -13.866 10.415 20.205 1.00 89.06 193 MET A O 1
ATOM 1545 N N . LEU A 1 194 ? -15.434 11.744 19.257 1.00 84.31 194 LEU A N 1
ATOM 1546 C CA . LEU A 1 194 ? -14.504 12.537 18.463 1.00 84.31 194 LEU A CA 1
ATOM 1547 C C . LEU A 1 194 ? -13.714 13.464 19.387 1.00 84.31 194 LEU A C 1
ATOM 1549 O O . LEU A 1 194 ? -14.269 14.023 20.341 1.00 84.31 194 LEU A O 1
ATOM 1553 N N . THR A 1 195 ? -12.424 13.628 19.109 1.00 73.88 195 THR A N 1
ATOM 1554 C CA . THR A 1 195 ? -11.555 14.523 19.877 1.00 73.88 195 THR A CA 1
ATOM 1555 C C . THR A 1 195 ? -11.154 15.757 19.061 1.00 73.88 195 THR A C 1
ATOM 1557 O O . THR A 1 195 ? -11.078 15.727 17.834 1.00 73.88 195 THR A O 1
ATOM 1560 N N . GLY A 1 196 ? -10.910 16.887 19.737 1.00 70.19 196 GLY A N 1
ATOM 1561 C CA . GLY A 1 196 ? -10.458 18.130 19.097 1.00 70.19 196 GLY A CA 1
ATOM 1562 C C . GLY A 1 196 ? -11.590 19.078 18.677 1.00 70.19 196 GLY A C 1
ATOM 1563 O O . GLY A 1 196 ? -12.451 19.412 19.486 1.00 70.19 196 GLY A O 1
ATOM 1564 N N . ILE A 1 197 ? -11.540 19.577 17.435 1.00 62.59 197 ILE A N 1
ATOM 1565 C CA . ILE A 1 197 ? -12.434 20.641 16.919 1.00 62.59 197 ILE A CA 1
ATOM 1566 C C . ILE A 1 197 ? -13.851 20.102 16.650 1.00 62.59 197 ILE A C 1
ATOM 1568 O O . ILE A 1 197 ? -14.839 20.829 16.742 1.00 62.59 197 ILE A O 1
ATOM 1572 N N . SER A 1 198 ? -13.952 18.809 16.348 1.00 66.62 198 SER A N 1
ATOM 1573 C CA . SER A 1 198 ? -15.210 18.123 16.069 1.00 66.62 198 SER A CA 1
ATOM 1574 C C . SER A 1 198 ? -15.796 17.573 17.368 1.00 66.62 198 SER A C 1
ATOM 1576 O O . SER A 1 198 ? -15.289 16.599 17.916 1.00 66.62 198 SER A O 1
ATOM 1578 N N . VAL A 1 199 ? -16.873 18.183 17.866 1.00 76.62 199 VAL A N 1
ATOM 1579 C CA . VAL A 1 199 ? -17.611 17.683 19.038 1.00 76.62 199 VAL A CA 1
ATOM 1580 C C . VAL A 1 199 ? -18.654 16.665 18.579 1.00 76.62 199 VAL A C 1
ATOM 1582 O O . VAL A 1 199 ? -19.491 16.978 17.735 1.00 76.62 199 VAL A O 1
ATOM 1585 N N . GLY A 1 200 ? -18.635 15.455 19.141 1.00 85.50 200 GLY A N 1
ATOM 1586 C CA . GLY A 1 200 ? -19.666 14.450 18.876 1.00 85.50 200 GLY A CA 1
ATOM 1587 C C . GLY A 1 200 ? -19.232 13.017 19.166 1.00 85.50 200 GLY A C 1
ATOM 1588 O O . GLY A 1 200 ? -18.127 12.766 19.644 1.00 85.50 200 GLY A O 1
ATOM 1589 N N . ALA A 1 201 ? -20.121 12.076 18.856 1.00 90.00 201 ALA A N 1
ATOM 1590 C CA . ALA A 1 201 ? -19.859 10.644 18.903 1.00 90.00 201 ALA A CA 1
ATOM 1591 C C . ALA A 1 201 ? -20.133 10.030 17.527 1.00 90.00 201 ALA A C 1
ATOM 1593 O O . ALA A 1 201 ? -21.122 10.376 16.877 1.00 90.00 201 ALA A O 1
ATOM 1594 N N . LYS A 1 202 ? -19.275 9.107 17.094 1.00 92.56 202 LYS A N 1
ATOM 1595 C CA . LYS A 1 202 ? -19.542 8.244 15.941 1.00 92.56 202 LYS A CA 1
ATOM 1596 C C . LYS A 1 202 ? -20.084 6.912 16.434 1.00 92.56 202 LYS A C 1
ATOM 1598 O O . LYS A 1 202 ? -19.554 6.353 17.390 1.00 92.56 202 LYS A O 1
ATOM 1603 N N . TYR A 1 203 ? -21.104 6.400 15.752 1.00 93.75 203 TYR A N 1
ATOM 1604 C CA . TYR A 1 203 ? -21.717 5.099 16.016 1.00 93.75 203 TYR A CA 1
ATOM 1605 C C . TYR A 1 203 ? -21.576 4.219 14.780 1.00 93.75 203 TYR A C 1
ATOM 1607 O O . TYR A 1 203 ? -21.814 4.679 13.663 1.00 93.75 203 TYR A O 1
ATOM 1615 N N . ALA A 1 204 ? -21.166 2.974 14.983 1.00 91.38 204 ALA A N 1
ATOM 1616 C CA . ALA A 1 204 ? -21.044 1.999 13.920 1.00 91.38 204 ALA A CA 1
ATOM 1617 C C . ALA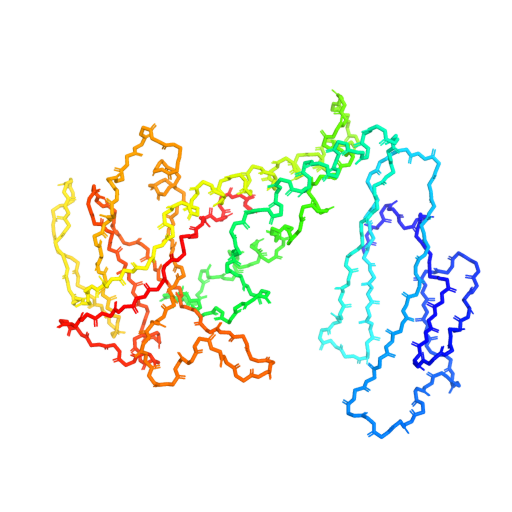 A 1 204 ? -22.443 1.621 13.414 1.00 91.38 204 ALA A C 1
ATOM 1619 O O . ALA A 1 204 ? -23.403 1.549 14.184 1.00 91.38 204 ALA A O 1
ATOM 1620 N N . GLN A 1 205 ? -22.570 1.418 12.105 1.00 88.50 205 GLN A N 1
ATOM 1621 C CA . GLN A 1 205 ? -23.847 1.154 11.441 1.00 88.50 205 GLN A CA 1
ATOM 1622 C C . GLN A 1 205 ? -23.748 -0.103 10.581 1.00 88.50 205 GLN A C 1
ATOM 1624 O O . GLN A 1 205 ? -22.662 -0.491 10.159 1.00 88.50 205 GLN A O 1
ATOM 1629 N N . ASN A 1 206 ? -24.890 -0.730 10.293 1.00 87.00 206 ASN A N 1
ATOM 1630 C CA . ASN A 1 206 ? -24.999 -1.819 9.316 1.00 87.00 206 ASN A CA 1
ATOM 1631 C C . ASN A 1 206 ? -24.043 -3.001 9.574 1.00 87.00 206 ASN A C 1
ATOM 1633 O O . ASN A 1 206 ? -23.461 -3.539 8.639 1.00 87.00 206 ASN A O 1
ATOM 1637 N N . GLY A 1 207 ? -23.855 -3.394 10.839 1.00 88.69 207 GLY A N 1
ATOM 1638 C CA . GLY A 1 207 ? -22.981 -4.516 11.216 1.00 88.69 207 GLY A CA 1
ATOM 1639 C C . GLY A 1 207 ? -21.478 -4.216 11.149 1.00 88.69 207 GLY A C 1
ATOM 1640 O O . GLY A 1 207 ? -20.665 -5.115 11.345 1.00 88.69 207 GLY A O 1
ATOM 1641 N N . GLN A 1 208 ? -21.094 -2.964 10.894 1.00 93.75 208 GLN A N 1
ATOM 1642 C CA . GLN A 1 208 ? -19.712 -2.508 11.032 1.00 93.75 208 GLN A CA 1
ATOM 1643 C C . GLN A 1 208 ? -19.322 -2.396 12.508 1.00 93.75 208 GLN A C 1
ATOM 1645 O O . GLN A 1 208 ? -20.177 -2.278 13.387 1.00 93.75 208 GLN A O 1
ATOM 1650 N N . LEU A 1 209 ? -18.017 -2.365 12.765 1.00 96.19 209 LEU A N 1
ATOM 1651 C CA . LEU A 1 209 ? -17.450 -2.037 14.071 1.00 96.19 209 LEU A CA 1
ATOM 1652 C C . LEU A 1 209 ? -16.356 -0.989 13.910 1.00 96.19 209 LEU A C 1
ATOM 1654 O O . LEU A 1 209 ? -15.715 -0.886 12.860 1.00 96.19 209 LEU A O 1
ATOM 1658 N N . PHE A 1 210 ? -16.117 -0.235 14.977 1.00 97.19 210 PHE A N 1
ATOM 1659 C CA . PHE A 1 210 ? -14.873 0.501 15.107 1.00 97.19 210 PHE A CA 1
ATOM 1660 C C . PHE A 1 210 ? -13.855 -0.340 15.862 1.00 97.19 210 PHE A C 1
ATOM 1662 O O . PHE A 1 210 ? -14.201 -1.147 16.723 1.00 97.19 210 PHE A O 1
ATOM 1669 N N . ALA A 1 211 ? -12.588 -0.107 15.567 1.00 97.00 211 ALA A N 1
ATOM 1670 C CA . ALA A 1 211 ? -11.487 -0.593 16.368 1.00 97.00 211 ALA A CA 1
ATOM 1671 C C . ALA A 1 211 ? -10.619 0.577 16.799 1.00 97.00 211 ALA A C 1
ATOM 1673 O O . ALA A 1 211 ? -10.437 1.529 16.047 1.00 97.00 211 ALA A O 1
ATOM 1674 N N . ARG A 1 212 ? -10.046 0.505 17.993 1.00 95.19 212 ARG A N 1
ATOM 1675 C CA . ARG A 1 212 ? -9.026 1.453 18.433 1.00 95.19 212 ARG A CA 1
ATOM 1676 C C . ARG A 1 212 ? -7.815 0.718 18.959 1.00 95.19 212 ARG A C 1
ATOM 1678 O O . ARG A 1 212 ? -7.941 -0.316 19.611 1.00 95.19 212 ARG A O 1
ATOM 1685 N N . PHE A 1 213 ? -6.647 1.283 18.726 1.00 93.12 213 PHE A N 1
ATOM 1686 C CA . PHE A 1 213 ? -5.413 0.800 19.323 1.00 93.12 213 PHE A CA 1
ATOM 1687 C C . PHE A 1 213 ? -4.533 1.979 19.702 1.00 93.12 213 PHE A C 1
ATOM 1689 O O . PHE A 1 213 ? -4.635 3.066 19.127 1.00 93.12 213 PHE A O 1
ATOM 1696 N N . ARG A 1 214 ? -3.694 1.754 20.710 1.00 84.75 214 ARG A N 1
ATOM 1697 C CA . ARG A 1 214 ? -2.725 2.740 21.166 1.00 84.75 214 ARG A CA 1
ATOM 1698 C C . ARG A 1 214 ? -1.448 2.612 20.346 1.00 84.75 214 ARG A C 1
ATOM 1700 O O . ARG A 1 214 ? -0.977 1.501 20.111 1.00 84.75 214 ARG A O 1
ATOM 1707 N N . LEU A 1 215 ? -0.883 3.741 19.949 1.00 79.50 215 LEU A N 1
ATOM 1708 C CA . LEU A 1 215 ? 0.424 3.790 19.315 1.00 79.50 215 LEU A CA 1
ATOM 1709 C C . LEU A 1 215 ? 1.531 3.564 20.354 1.00 79.50 215 LEU A C 1
ATOM 1711 O O . LEU A 1 215 ? 1.433 4.016 21.497 1.00 79.50 215 LEU A O 1
ATOM 1715 N N . THR A 1 216 ? 2.594 2.868 19.957 1.00 71.94 216 THR A N 1
ATOM 1716 C CA . THR A 1 216 ? 3.818 2.739 20.766 1.00 71.94 216 THR A CA 1
ATOM 1717 C C . THR A 1 216 ? 4.598 4.042 20.814 1.00 71.94 216 THR A C 1
ATOM 1719 O O . THR A 1 216 ? 5.179 4.377 21.842 1.00 71.94 216 THR A O 1
ATOM 1722 N N . GLU A 1 217 ? 4.577 4.784 19.709 1.00 70.81 217 GLU A N 1
ATOM 1723 C CA . GLU A 1 217 ? 5.209 6.085 19.570 1.00 70.81 217 GLU A CA 1
ATOM 1724 C C . GLU A 1 217 ? 4.181 7.134 19.172 1.00 70.81 217 GLU A C 1
ATOM 1726 O O . GLU A 1 217 ? 3.274 6.895 18.376 1.00 70.81 217 GLU A O 1
ATOM 1731 N N . THR A 1 218 ? 4.347 8.316 19.743 1.00 74.38 218 THR A N 1
ATOM 1732 C CA . THR A 1 218 ? 3.478 9.458 19.503 1.00 74.38 218 THR A CA 1
ATOM 1733 C C . THR A 1 218 ? 3.457 9.838 18.024 1.00 74.38 218 THR A C 1
ATOM 1735 O O . THR A 1 218 ? 4.510 10.079 17.432 1.00 74.38 218 THR A O 1
ATOM 1738 N N . LEU A 1 219 ? 2.268 9.981 17.440 1.00 82.12 219 LEU A N 1
ATOM 1739 C CA . LEU A 1 219 ? 2.149 10.473 16.071 1.00 82.12 219 LEU A CA 1
ATOM 1740 C C . LEU A 1 219 ? 2.463 11.981 16.030 1.00 82.12 219 LEU A C 1
ATOM 1742 O O . LEU A 1 219 ? 1.776 12.771 16.678 1.00 82.12 219 LEU A O 1
ATOM 1746 N N . SER A 1 220 ? 3.512 12.380 15.298 1.00 82.31 220 SER A N 1
ATOM 1747 C CA . SER A 1 220 ? 3.944 13.785 15.160 1.00 82.31 220 SER A CA 1
ATOM 1748 C C . SER A 1 220 ? 4.337 14.151 13.723 1.00 82.31 220 SER A C 1
ATOM 1750 O O . SER A 1 220 ? 4.943 13.349 13.008 1.00 82.31 220 SER A O 1
ATOM 1752 N N . GLU A 1 221 ? 4.018 15.387 13.316 1.00 87.06 221 GLU A N 1
ATOM 1753 C CA . GLU A 1 221 ? 4.342 15.965 12.002 1.00 87.06 221 GLU A CA 1
ATOM 1754 C C . GLU A 1 221 ? 5.820 16.369 11.890 1.00 87.06 221 GLU A C 1
ATOM 1756 O O . GLU A 1 221 ? 6.307 16.659 10.788 1.00 87.06 221 GLU A O 1
ATOM 1761 N N . ASP A 1 222 ? 6.538 16.349 13.017 1.00 86.88 222 ASP A N 1
ATOM 1762 C CA . ASP A 1 222 ? 7.971 16.638 13.110 1.00 86.88 222 ASP A CA 1
ATOM 1763 C C . ASP A 1 222 ? 8.826 15.528 12.489 1.00 86.88 222 ASP A C 1
ATOM 1765 O O . ASP A 1 222 ? 9.979 15.746 12.120 1.00 86.88 222 ASP A O 1
ATOM 1769 N N . THR A 1 223 ? 8.257 14.329 12.350 1.00 87.62 223 THR A N 1
ATOM 1770 C CA . THR A 1 223 ? 8.914 13.192 11.702 1.00 87.62 223 THR A CA 1
ATOM 1771 C C . THR A 1 223 ? 8.345 12.977 10.305 1.00 87.62 223 THR A C 1
ATOM 1773 O O . THR A 1 223 ? 7.147 13.149 10.075 1.00 87.62 223 THR A O 1
ATOM 1776 N N . LEU A 1 224 ? 9.194 12.552 9.364 1.00 87.44 224 LEU A N 1
ATOM 1777 C CA . LEU A 1 224 ? 8.761 12.224 8.002 1.00 87.44 224 LEU A CA 1
ATOM 1778 C C . LEU A 1 224 ? 7.677 11.136 8.012 1.00 87.44 224 LEU A C 1
ATOM 1780 O O . LEU A 1 224 ? 6.612 11.312 7.424 1.00 87.44 224 LEU A O 1
ATOM 1784 N N . ALA A 1 225 ? 7.925 10.044 8.735 1.00 86.38 225 ALA A N 1
ATOM 1785 C CA . ALA A 1 225 ? 7.001 8.925 8.835 1.00 86.38 225 ALA A CA 1
ATOM 1786 C C . ALA A 1 225 ? 5.667 9.325 9.499 1.00 86.38 225 ALA A C 1
ATOM 1788 O O . ALA A 1 225 ? 4.603 9.001 8.973 1.00 86.38 225 ALA A O 1
ATOM 1789 N N . GLY A 1 226 ? 5.695 10.081 10.604 1.00 89.38 226 GLY A N 1
ATOM 1790 C CA . GLY A 1 226 ? 4.474 10.525 11.282 1.00 89.38 226 GLY A CA 1
ATOM 1791 C C . GLY A 1 226 ? 3.646 11.493 10.434 1.00 89.38 226 GLY A C 1
ATOM 1792 O O . GLY A 1 226 ? 2.425 11.352 10.351 1.00 89.38 226 GLY A O 1
ATOM 1793 N N . ARG A 1 227 ? 4.302 12.407 9.706 1.00 91.56 227 ARG A N 1
ATOM 1794 C CA . ARG A 1 227 ? 3.638 13.284 8.730 1.00 91.56 227 ARG A CA 1
ATOM 1795 C C . ARG A 1 227 ? 2.971 12.489 7.610 1.00 91.56 227 ARG A C 1
ATOM 1797 O O . ARG A 1 227 ? 1.827 12.786 7.264 1.00 91.56 227 ARG A O 1
ATOM 1804 N N . LEU A 1 228 ? 3.648 11.480 7.057 1.00 92.12 228 LEU A N 1
ATOM 1805 C CA . LEU A 1 228 ? 3.075 10.607 6.027 1.00 92.12 228 LEU A CA 1
ATOM 1806 C C . LEU A 1 228 ? 1.849 9.858 6.551 1.00 92.12 228 LEU A C 1
ATOM 1808 O O . LEU A 1 228 ? 0.805 9.879 5.904 1.00 92.12 228 LEU A O 1
ATOM 1812 N N . VAL A 1 229 ? 1.934 9.267 7.746 1.00 91.00 229 VAL A N 1
ATOM 1813 C CA . VAL A 1 229 ? 0.789 8.586 8.363 1.00 91.00 229 VAL A CA 1
ATOM 1814 C C . VAL A 1 229 ? -0.374 9.550 8.588 1.00 91.00 229 VAL A C 1
ATOM 1816 O O . VAL A 1 229 ? -1.514 9.186 8.315 1.00 91.00 229 VAL A O 1
ATOM 1819 N N . MET A 1 230 ? -0.138 10.791 9.017 1.00 89.56 230 MET A N 1
ATOM 1820 C CA . MET A 1 230 ? -1.223 11.758 9.236 1.00 89.56 230 MET A CA 1
ATOM 1821 C C . MET A 1 230 ? -1.873 12.256 7.949 1.00 89.56 230 MET A C 1
ATOM 1823 O O . MET A 1 230 ? -3.101 12.302 7.881 1.00 89.56 230 MET A O 1
ATOM 1827 N N . THR A 1 231 ? -1.076 12.564 6.930 1.00 90.44 231 THR A N 1
ATOM 1828 C CA . THR A 1 231 ? -1.546 13.280 5.732 1.00 90.44 231 THR A CA 1
ATOM 1829 C C . THR A 1 231 ? -1.860 12.375 4.545 1.00 90.44 231 THR A C 1
ATOM 1831 O O . THR A 1 231 ? -2.728 12.713 3.747 1.00 90.44 231 THR A O 1
ATOM 1834 N N . LYS A 1 232 ? -1.180 11.229 4.419 1.00 91.56 232 LYS A N 1
ATOM 1835 C CA . LYS A 1 232 ? -1.233 10.376 3.222 1.00 91.56 232 LYS A CA 1
ATOM 1836 C C . LYS A 1 232 ? -1.710 8.949 3.464 1.00 91.56 232 LYS A C 1
ATOM 1838 O O . LYS A 1 232 ? -1.870 8.226 2.496 1.00 91.56 232 LYS A O 1
ATOM 1843 N N . VAL A 1 233 ? -1.943 8.514 4.699 1.00 92.56 233 VAL A N 1
ATOM 1844 C CA . VAL A 1 233 ? -2.463 7.161 4.983 1.00 92.56 233 VAL A CA 1
ATOM 1845 C C . VAL A 1 233 ? -3.940 7.238 5.362 1.00 92.56 233 VAL A C 1
ATOM 1847 O O . VAL A 1 233 ? -4.300 7.978 6.272 1.00 92.56 233 VAL A O 1
ATOM 1850 N N . ASN A 1 234 ? -4.806 6.487 4.687 1.00 92.81 234 ASN A N 1
ATOM 1851 C CA . ASN A 1 234 ? -6.250 6.445 4.961 1.00 92.81 234 ASN A CA 1
ATOM 1852 C C . ASN A 1 234 ? -6.761 5.043 5.317 1.00 92.81 234 ASN A C 1
ATOM 1854 O O . ASN A 1 234 ? -7.868 4.935 5.836 1.00 92.81 234 ASN A O 1
ATOM 1858 N N . SER A 1 235 ? -5.977 3.991 5.091 1.00 94.75 235 SER A N 1
ATOM 1859 C CA . SER A 1 235 ? -6.339 2.628 5.462 1.00 94.75 235 SER A CA 1
ATOM 1860 C C . SER A 1 235 ? -5.149 1.843 6.007 1.00 94.75 235 SER A C 1
ATOM 1862 O O . SER A 1 235 ? -3.981 2.235 5.911 1.00 94.75 235 SER A O 1
ATOM 1864 N N . VAL A 1 236 ? -5.470 0.727 6.647 1.00 95.50 236 VAL A N 1
ATOM 1865 C CA . VAL A 1 236 ? -4.514 -0.282 7.091 1.00 95.50 236 VAL A CA 1
ATOM 1866 C C . VAL A 1 236 ? -4.974 -1.641 6.584 1.00 95.50 236 VAL A C 1
ATOM 1868 O O . VAL A 1 236 ? -6.172 -1.907 6.496 1.00 95.50 236 VAL A O 1
ATOM 1871 N N . LEU A 1 237 ? -4.021 -2.521 6.299 1.00 95.50 237 LEU A N 1
ATOM 1872 C CA . LEU A 1 237 ? -4.288 -3.946 6.164 1.00 95.50 237 LEU A CA 1
ATOM 1873 C C . LEU A 1 237 ? -4.098 -4.600 7.528 1.00 95.50 237 LEU A C 1
ATOM 1875 O O . LEU A 1 237 ? -3.064 -4.411 8.171 1.00 95.50 237 LEU A O 1
ATOM 1879 N N . LEU A 1 238 ? -5.099 -5.360 7.960 1.00 94.50 238 LEU A N 1
ATOM 1880 C CA . LEU A 1 238 ? -5.112 -6.070 9.229 1.00 94.50 238 LEU A CA 1
ATOM 1881 C C . LEU A 1 238 ? -4.953 -7.577 9.008 1.00 94.50 238 LEU A C 1
ATOM 1883 O O . LEU A 1 238 ? -5.605 -8.173 8.148 1.00 94.50 238 LEU A O 1
ATOM 1887 N N . LEU A 1 239 ? -4.098 -8.193 9.814 1.00 92.94 239 LEU A N 1
ATOM 1888 C CA . LEU A 1 239 ? -3.927 -9.636 9.888 1.00 92.94 239 LEU A CA 1
ATOM 1889 C C . LEU A 1 239 ? -4.284 -10.115 11.303 1.00 92.94 239 LEU A C 1
ATOM 1891 O O . LEU A 1 239 ? -3.548 -9.799 12.240 1.00 92.94 239 LEU A O 1
ATOM 1895 N N . PRO A 1 240 ? -5.385 -10.865 11.485 1.00 91.44 240 PRO A N 1
ATOM 1896 C CA . PRO A 1 240 ? -5.735 -11.487 12.762 1.00 91.44 240 PRO A CA 1
ATOM 1897 C C . PRO A 1 240 ? -4.669 -12.470 13.251 1.00 91.44 240 PRO A C 1
ATOM 1899 O O . PRO A 1 240 ? -4.221 -13.330 12.498 1.00 91.44 240 PRO A O 1
ATOM 1902 N N . LEU A 1 241 ? -4.292 -12.375 14.528 1.00 86.00 241 LEU A N 1
ATOM 1903 C CA . LEU A 1 241 ? -3.333 -13.275 15.171 1.00 86.00 241 LEU A CA 1
ATOM 1904 C C . LEU A 1 241 ? -4.040 -14.197 16.175 1.00 86.00 241 LEU A C 1
ATOM 1906 O O . LEU A 1 241 ? -4.945 -13.779 16.894 1.00 86.00 241 LEU A O 1
ATOM 1910 N N . GLY A 1 242 ? -3.594 -15.454 16.263 1.00 69.62 242 GLY A N 1
ATOM 1911 C CA . GLY A 1 242 ? -3.970 -16.361 17.358 1.00 69.62 242 GLY A CA 1
ATOM 1912 C C . GLY A 1 242 ? -5.369 -16.984 17.281 1.00 69.62 242 GLY A C 1
ATOM 1913 O O . GLY A 1 242 ? -5.844 -17.503 18.288 1.00 69.62 242 GLY A O 1
ATOM 1914 N N . ARG A 1 243 ? -6.034 -16.964 16.118 1.00 61.62 243 ARG A N 1
ATOM 1915 C CA . ARG A 1 243 ? -7.319 -17.652 15.918 1.00 61.62 243 ARG A CA 1
ATOM 1916 C C . ARG A 1 243 ? -7.137 -18.993 15.212 1.00 61.62 243 ARG A C 1
ATOM 1918 O O . ARG A 1 243 ? -6.626 -19.043 14.094 1.00 61.62 243 ARG A O 1
ATOM 1925 N N . GLU A 1 244 ? -7.602 -20.069 15.844 1.00 46.66 244 GLU A N 1
ATOM 1926 C CA . GLU A 1 244 ? -7.704 -21.390 15.215 1.00 46.66 244 GLU A CA 1
ATOM 1927 C C . GLU A 1 244 ? -8.609 -21.287 13.971 1.00 46.66 244 GLU A C 1
ATOM 1929 O O . GLU A 1 244 ? -9.780 -20.930 14.075 1.00 46.66 244 GLU A O 1
ATOM 1934 N N . GLY A 1 245 ? -8.032 -21.505 12.782 1.00 52.12 245 GLY A N 1
ATOM 1935 C CA . GLY A 1 245 ? -8.693 -21.343 11.475 1.00 52.12 245 GLY A CA 1
ATOM 1936 C C . GLY A 1 245 ? -8.013 -20.335 10.538 1.00 52.12 245 GLY A C 1
ATOM 1937 O O . GLY A 1 245 ? -8.070 -20.504 9.324 1.00 52.12 245 GLY A O 1
ATOM 1938 N N . PHE A 1 246 ? -7.285 -19.356 11.082 1.00 53.72 246 PHE A N 1
ATOM 1939 C CA . PHE A 1 246 ? -6.434 -18.428 10.327 1.00 53.72 246 PHE A CA 1
ATOM 1940 C C . PHE A 1 246 ? -4.974 -18.731 10.663 1.00 53.72 246 PHE A C 1
ATOM 1942 O O . PHE A 1 246 ? -4.318 -18.032 11.432 1.00 53.72 246 PHE A O 1
ATOM 1949 N N . SER A 1 247 ? -4.480 -19.861 10.160 1.00 48.31 247 SER A N 1
ATOM 1950 C CA . SER A 1 247 ? -3.081 -20.244 10.334 1.00 48.31 247 SER A CA 1
ATOM 1951 C C . SER A 1 247 ? -2.171 -19.224 9.647 1.00 48.31 247 SER A C 1
ATOM 1953 O O . SER A 1 247 ? -2.343 -18.971 8.455 1.00 48.31 247 SER A O 1
ATOM 1955 N N . SER A 1 248 ? -1.124 -18.770 10.343 1.00 49.66 248 SER A N 1
ATOM 1956 C CA . SER A 1 248 ? -0.000 -18.009 9.759 1.00 49.66 248 SER A CA 1
ATOM 1957 C C . SER A 1 248 ? 0.734 -18.760 8.634 1.00 49.66 248 SER A C 1
ATOM 1959 O O . SER A 1 248 ? 1.596 -18.213 7.948 1.00 49.66 248 SER A O 1
ATOM 1961 N N . HIS A 1 249 ? 0.397 -20.039 8.459 1.00 54.38 249 HIS A N 1
ATOM 1962 C CA . HIS A 1 249 ? 0.864 -20.932 7.411 1.00 54.38 249 HIS A CA 1
ATOM 1963 C C . HIS A 1 249 ? -0.346 -21.566 6.718 1.00 54.38 249 HIS A C 1
ATOM 1965 O O . HIS A 1 249 ? -0.735 -22.679 7.075 1.00 54.38 249 HIS A O 1
ATOM 1971 N N . PRO A 1 250 ? -0.984 -20.856 5.772 1.00 60.84 250 PRO A N 1
ATOM 1972 C CA . PRO A 1 250 ? -2.023 -21.448 4.940 1.00 60.84 250 PRO A CA 1
ATOM 1973 C C . PRO A 1 250 ? -1.492 -22.694 4.198 1.00 60.84 250 PRO A C 1
ATOM 1975 O O . PRO A 1 250 ? -0.277 -22.830 4.011 1.00 60.84 250 PRO A O 1
ATOM 1978 N N . PRO A 1 251 ? -2.379 -23.610 3.759 1.00 64.81 251 PRO A N 1
ATOM 1979 C CA . PRO A 1 251 ? -1.998 -24.742 2.919 1.00 64.81 251 PRO A CA 1
ATOM 1980 C C . PRO A 1 251 ? -1.168 -24.286 1.714 1.00 64.81 251 PRO A C 1
ATOM 1982 O O . PRO A 1 251 ? -1.375 -23.185 1.195 1.00 64.81 251 PRO A O 1
ATOM 1985 N N . SER A 1 252 ? -0.245 -25.136 1.252 1.00 61.66 252 SER A N 1
ATOM 1986 C CA . SER A 1 252 ? 0.601 -24.832 0.091 1.00 61.66 252 SER A CA 1
ATOM 1987 C C . SER A 1 252 ? -0.250 -24.348 -1.092 1.00 61.66 252 SER A C 1
ATOM 1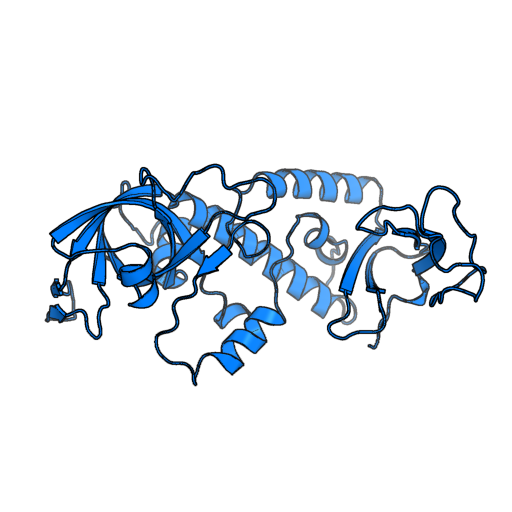989 O O . SER A 1 252 ? -1.160 -25.050 -1.525 1.00 61.66 252 SER A O 1
ATOM 1991 N N . GLY A 1 253 ? 0.026 -23.135 -1.582 1.00 66.88 253 GLY A N 1
ATOM 1992 C CA . GLY A 1 253 ? -0.696 -22.507 -2.697 1.00 66.88 253 GLY A CA 1
ATOM 1993 C C . GLY A 1 253 ? -1.780 -21.490 -2.313 1.00 66.88 253 GLY A C 1
ATOM 1994 O O . GLY A 1 253 ? -2.236 -20.758 -3.188 1.00 66.88 253 GLY A O 1
ATOM 1995 N N . VAL A 1 254 ? -2.159 -21.366 -1.035 1.00 77.88 254 VAL A N 1
ATOM 1996 C CA . VAL A 1 254 ? -3.150 -20.371 -0.583 1.00 77.88 254 VAL A CA 1
ATOM 1997 C C . VAL A 1 254 ? -2.444 -19.166 0.046 1.00 77.88 254 VAL A C 1
ATOM 1999 O O . VAL A 1 254 ? -1.613 -19.317 0.938 1.00 77.88 254 VAL A O 1
ATOM 2002 N N . LYS A 1 255 ? -2.760 -17.946 -0.408 1.00 84.50 255 LYS A N 1
ATOM 2003 C CA . LYS A 1 255 ? -2.218 -16.711 0.187 1.00 84.50 255 LYS A CA 1
ATOM 2004 C C . LYS A 1 255 ? -2.945 -16.389 1.490 1.00 84.50 255 LYS A C 1
ATOM 2006 O O . LYS A 1 255 ? -4.173 -16.456 1.540 1.00 84.50 255 LYS A O 1
ATOM 2011 N N . GLU A 1 256 ? -2.196 -15.977 2.511 1.00 86.38 256 GLU A N 1
ATOM 2012 C CA . GLU A 1 256 ? -2.772 -15.513 3.778 1.00 86.38 256 GLU A CA 1
ATOM 2013 C C . GLU A 1 256 ? -3.711 -14.326 3.531 1.00 86.38 256 GLU A C 1
ATOM 2015 O O . GLU A 1 256 ? -3.426 -13.452 2.704 1.00 86.38 256 GLU A O 1
ATOM 2020 N N . ARG A 1 257 ? -4.847 -14.329 4.225 1.00 89.25 257 ARG A N 1
ATOM 2021 C CA . ARG A 1 257 ? -5.894 -13.327 4.062 1.00 89.25 257 ARG A CA 1
ATOM 2022 C C . ARG A 1 257 ? -5.653 -12.153 5.005 1.00 89.25 257 ARG A C 1
ATOM 2024 O O . ARG A 1 257 ? -5.416 -12.352 6.192 1.00 89.25 257 ARG A O 1
ATOM 2031 N N . VAL A 1 258 ? -5.726 -10.946 4.463 1.00 93.56 258 VAL A N 1
ATOM 2032 C CA . VAL A 1 258 ? -5.659 -9.687 5.211 1.00 93.56 258 VAL A CA 1
ATOM 2033 C C . VAL A 1 258 ? -6.871 -8.844 4.851 1.00 93.56 258 VAL A C 1
ATOM 2035 O O . VAL A 1 258 ? -7.389 -8.944 3.739 1.00 93.56 258 VAL A O 1
ATOM 2038 N N . TYR A 1 259 ? -7.322 -8.018 5.782 1.00 94.56 259 TYR A N 1
ATOM 2039 C CA . TYR A 1 259 ? -8.556 -7.256 5.628 1.00 94.56 259 TYR A CA 1
ATOM 2040 C C . TYR A 1 259 ? -8.249 -5.775 5.686 1.00 94.56 259 TYR A C 1
ATOM 2042 O O . TYR A 1 259 ? -7.493 -5.325 6.546 1.00 94.56 259 TYR A O 1
ATOM 2050 N N . GLU A 1 260 ? -8.826 -5.012 4.776 1.00 95.06 260 GLU A N 1
ATOM 2051 C CA . GLU A 1 260 ? -8.698 -3.570 4.793 1.00 95.06 260 GLU A CA 1
ATOM 2052 C C . GLU A 1 260 ? -9.626 -2.958 5.848 1.00 95.06 260 GLU A C 1
ATOM 2054 O O . GLU A 1 260 ? -10.812 -3.281 5.945 1.00 95.06 260 GLU A O 1
ATOM 2059 N N . ALA A 1 261 ? -9.073 -2.044 6.640 1.00 95.75 261 ALA A N 1
ATOM 2060 C CA . ALA A 1 261 ? -9.822 -1.196 7.550 1.00 95.75 261 ALA A CA 1
ATOM 2061 C C . ALA A 1 261 ? -9.475 0.270 7.283 1.00 95.75 261 ALA A C 1
ATOM 2063 O O . ALA A 1 261 ? -8.305 0.634 7.145 1.00 95.75 261 ALA A O 1
ATOM 2064 N N . VAL A 1 262 ? -10.495 1.123 7.229 1.00 95.00 262 VAL A N 1
ATOM 2065 C CA . VAL A 1 262 ? -10.327 2.558 6.964 1.00 95.00 262 VAL A CA 1
ATOM 2066 C C . VAL A 1 262 ? -10.034 3.289 8.264 1.00 95.00 262 VAL A C 1
ATOM 2068 O O . VAL A 1 262 ? -10.638 3.005 9.293 1.00 95.00 262 VAL A O 1
ATOM 2071 N N . ILE A 1 263 ? -9.123 4.252 8.231 1.00 94.69 263 ILE A N 1
ATOM 2072 C CA . ILE A 1 263 ? -8.826 5.121 9.365 1.00 94.69 263 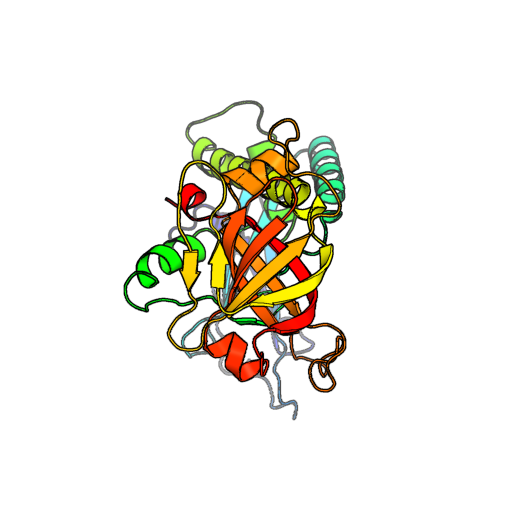ILE A CA 1
ATOM 2073 C C . ILE A 1 263 ? -9.892 6.216 9.445 1.00 94.69 263 ILE A C 1
ATOM 2075 O O . ILE A 1 263 ? -10.030 7.035 8.541 1.00 94.69 263 ILE A O 1
ATOM 2079 N N . GLU A 1 264 ? -10.621 6.246 10.557 1.00 92.69 264 GLU A N 1
ATOM 2080 C CA . GLU A 1 264 ? -11.677 7.225 10.832 1.00 92.69 264 GLU A CA 1
ATOM 2081 C C . GLU A 1 264 ? -11.179 8.443 11.599 1.00 92.69 264 GLU A C 1
ATOM 2083 O O . GLU A 1 264 ? -11.651 9.556 11.370 1.00 92.69 264 GLU A O 1
ATOM 2088 N N . GLU A 1 265 ? -10.262 8.227 12.540 1.00 91.25 265 GLU A N 1
ATOM 2089 C CA . GLU A 1 265 ? -9.662 9.292 13.333 1.00 91.25 265 GLU A CA 1
ATOM 2090 C C . GLU A 1 265 ? -8.238 8.911 13.729 1.00 91.25 265 GLU A C 1
ATOM 2092 O O . GLU A 1 265 ? -7.937 7.760 14.059 1.00 91.25 265 GLU A O 1
ATOM 2097 N N . LYS A 1 266 ? -7.356 9.907 13.702 1.00 90.31 266 LYS A N 1
ATOM 2098 C CA . LYS A 1 266 ? -5.988 9.816 14.199 1.00 90.31 266 LYS A CA 1
ATOM 2099 C C . LYS A 1 266 ? -5.860 10.832 15.312 1.00 90.31 266 LYS A C 1
ATOM 2101 O O . LYS A 1 266 ? -6.118 12.014 15.112 1.00 90.31 266 LYS A O 1
ATOM 2106 N N . THR A 1 267 ? -5.446 10.364 16.470 1.00 86.06 267 THR A N 1
ATOM 2107 C CA . THR A 1 267 ? -5.090 11.216 17.596 1.00 86.06 267 THR A CA 1
ATOM 2108 C C . THR A 1 267 ? -3.602 11.055 17.869 1.00 86.06 267 THR A C 1
ATOM 2110 O O . THR A 1 267 ? -2.920 10.236 17.251 1.00 86.06 267 THR A O 1
ATOM 2113 N N . LYS A 1 268 ? -3.098 11.826 18.830 1.00 82.06 268 LYS A N 1
ATOM 2114 C CA . LYS A 1 268 ? -1.705 11.752 19.265 1.00 82.06 268 LYS A CA 1
ATOM 2115 C C . LYS A 1 268 ? -1.297 10.337 19.711 1.00 82.06 268 LYS A C 1
ATOM 2117 O O . LYS A 1 268 ? -0.197 9.891 19.390 1.00 82.06 268 LYS A O 1
ATOM 2122 N N . ASP A 1 269 ? -2.194 9.650 20.424 1.00 82.81 269 ASP A N 1
ATOM 2123 C CA . ASP A 1 269 ? -1.906 8.378 21.103 1.00 82.81 269 ASP A CA 1
ATOM 2124 C C . ASP A 1 269 ? -2.710 7.186 20.558 1.00 82.81 269 ASP A C 1
ATOM 2126 O O . ASP A 1 269 ? -2.338 6.039 20.798 1.00 82.81 269 ASP A O 1
ATOM 2130 N N . TYR A 1 270 ? -3.810 7.433 19.845 1.00 89.12 270 TYR A N 1
ATOM 2131 C CA . TYR A 1 270 ? -4.731 6.405 19.352 1.00 89.12 270 TYR A CA 1
ATOM 2132 C C . TYR A 1 270 ? -5.082 6.601 17.885 1.00 89.12 270 TYR A C 1
ATOM 2134 O O . TYR A 1 270 ? -5.280 7.729 17.429 1.00 89.12 270 TYR A O 1
ATOM 2142 N N . ILE A 1 271 ? -5.271 5.487 17.184 1.00 93.06 271 ILE A N 1
ATOM 2143 C CA . ILE A 1 271 ? -5.896 5.457 15.862 1.00 93.06 271 ILE A CA 1
ATOM 2144 C C . ILE A 1 271 ? -7.203 4.681 15.961 1.00 93.06 271 ILE A C 1
ATOM 2146 O O . ILE A 1 271 ? -7.256 3.610 16.571 1.00 93.06 271 ILE A O 1
ATOM 2150 N N . PHE A 1 272 ? -8.244 5.241 15.352 1.00 95.31 272 PHE A N 1
ATOM 2151 C CA . PHE A 1 272 ? -9.564 4.644 15.229 1.00 95.31 272 PHE A CA 1
ATOM 2152 C C . PHE A 1 272 ? -9.757 4.157 13.798 1.00 95.31 272 PHE A C 1
ATOM 2154 O O . PHE A 1 272 ? -9.626 4.921 12.841 1.00 95.31 272 PHE A O 1
ATOM 2161 N N . LEU A 1 273 ? -10.065 2.876 13.666 1.00 96.44 273 LEU A N 1
ATOM 2162 C CA . LEU A 1 273 ? -10.336 2.191 12.415 1.00 96.44 273 LEU A CA 1
ATOM 2163 C C . LEU A 1 273 ? -11.828 1.889 12.310 1.00 96.44 273 LEU A C 1
ATOM 2165 O O . LEU A 1 273 ? -12.486 1.645 13.321 1.00 96.44 273 LEU A O 1
ATOM 2169 N N . ARG A 1 274 ? -12.343 1.822 11.089 1.00 95.94 274 ARG A N 1
ATOM 2170 C CA . ARG A 1 274 ? -13.648 1.263 10.752 1.00 95.94 274 ARG A CA 1
ATOM 2171 C C . ARG A 1 274 ? -13.457 -0.030 9.978 1.00 95.94 274 ARG A C 1
ATOM 2173 O O . ARG A 1 274 ? -12.718 -0.074 8.997 1.00 95.94 274 ARG A O 1
ATOM 2180 N N . ILE A 1 275 ? -14.153 -1.063 10.432 1.00 95.19 275 ILE A N 1
ATOM 2181 C CA . ILE A 1 275 ? -14.126 -2.409 9.870 1.00 95.19 275 ILE A CA 1
ATOM 2182 C C . ILE A 1 275 ? -15.463 -2.655 9.169 1.00 95.19 275 ILE A C 1
ATOM 2184 O O . ILE A 1 275 ? -16.523 -2.342 9.719 1.00 95.19 275 ILE A O 1
ATOM 2188 N N . CYS A 1 276 ? -15.421 -3.156 7.932 1.00 91.75 276 CYS A N 1
ATOM 2189 C CA . CYS A 1 276 ? -16.631 -3.412 7.157 1.00 91.75 276 CYS A CA 1
ATOM 2190 C C . CYS A 1 276 ? -17.411 -4.602 7.732 1.00 91.75 276 CYS A C 1
ATOM 2192 O O . CYS A 1 276 ? -16.860 -5.454 8.429 1.00 91.75 276 CYS A O 1
ATOM 2194 N N . LYS A 1 277 ? -18.706 -4.656 7.413 1.00 91.19 277 LYS A N 1
ATOM 2195 C CA . LYS A 1 277 ? -19.613 -5.717 7.854 1.00 91.19 277 LYS A CA 1
ATOM 2196 C C . LYS A 1 277 ? -19.083 -7.102 7.478 1.00 91.19 277 LYS A C 1
ATOM 2198 O O . LYS A 1 277 ? -19.017 -7.966 8.340 1.00 91.19 277 LYS A O 1
ATOM 2203 N N . ASP A 1 278 ? -18.651 -7.277 6.233 1.00 89.38 278 ASP A N 1
ATOM 2204 C CA . ASP A 1 278 ? -18.190 -8.572 5.722 1.00 89.38 278 ASP A CA 1
ATOM 2205 C C . ASP A 1 278 ? -16.971 -9.078 6.501 1.00 89.38 278 ASP A C 1
ATOM 2207 O O . ASP A 1 278 ? -16.914 -10.240 6.892 1.00 89.38 278 ASP A O 1
ATOM 2211 N N . CYS A 1 279 ? -16.036 -8.179 6.828 1.00 91.62 279 CYS A N 1
ATOM 2212 C CA . CYS A 1 279 ? -14.898 -8.492 7.686 1.00 91.62 279 CYS A CA 1
ATOM 2213 C C . CYS A 1 279 ? -15.348 -8.834 9.114 1.00 91.62 279 CYS A C 1
ATOM 2215 O O . CYS A 1 279 ? -14.873 -9.813 9.686 1.00 91.62 279 CYS A O 1
ATOM 2217 N N . CYS A 1 280 ? -16.298 -8.085 9.687 1.00 92.88 280 CYS A N 1
ATOM 2218 C CA . CYS A 1 280 ? -16.867 -8.408 10.996 1.00 92.88 280 CYS A CA 1
ATOM 2219 C C . CYS A 1 280 ? -17.547 -9.784 11.019 1.00 92.88 280 CYS A C 1
ATOM 2221 O O . CYS A 1 280 ? -17.394 -10.508 11.998 1.00 92.88 280 CYS A O 1
ATOM 2223 N N . GLU A 1 281 ? -18.282 -10.157 9.973 1.00 92.12 281 GLU A N 1
ATOM 2224 C CA . GLU A 1 281 ? -18.978 -11.442 9.874 1.00 92.12 281 GLU A CA 1
ATOM 2225 C C . GLU A 1 281 ? -17.997 -12.599 9.655 1.00 92.12 281 GLU A C 1
ATOM 2227 O O . GLU A 1 281 ? -18.025 -13.572 10.409 1.00 92.12 281 GLU A O 1
ATOM 2232 N N . GLU A 1 282 ? -17.075 -12.469 8.695 1.00 90.19 282 GLU A N 1
ATOM 2233 C CA . GLU A 1 282 ? -16.049 -13.478 8.401 1.00 90.19 282 GLU A CA 1
ATOM 2234 C C . GLU A 1 282 ? -15.133 -13.713 9.608 1.00 90.19 282 GLU A C 1
ATOM 2236 O O . GLU A 1 282 ? -14.815 -14.850 9.966 1.00 90.19 282 GLU A O 1
ATOM 2241 N N . LEU A 1 283 ? -14.754 -12.634 10.295 1.00 90.00 283 LEU A N 1
ATOM 2242 C CA . LEU A 1 283 ? -13.968 -12.698 11.516 1.00 90.00 283 LEU A CA 1
ATOM 2243 C C . LEU A 1 283 ? -14.833 -12.795 12.774 1.00 90.00 283 LEU A C 1
ATOM 2245 O O . LEU A 1 283 ? -14.276 -12.692 13.862 1.00 90.00 283 LEU A O 1
ATOM 2249 N N . GLY A 1 284 ? -16.144 -13.032 12.711 1.00 91.94 284 GLY A N 1
ATOM 2250 C CA . GLY A 1 284 ? -17.011 -13.154 13.895 1.00 91.94 284 GLY A CA 1
ATOM 2251 C C . GLY A 1 284 ? -16.686 -12.139 15.004 1.00 91.94 284 GLY A C 1
ATOM 2252 O O . GLY A 1 284 ? -16.484 -12.527 16.162 1.00 91.94 284 GLY A O 1
ATOM 2253 N N . LEU A 1 285 ? -16.472 -10.879 14.621 1.00 93.19 285 LEU A N 1
ATOM 2254 C CA . LEU A 1 285 ? -16.082 -9.798 15.515 1.00 93.19 285 LEU A CA 1
ATOM 2255 C C . LEU A 1 285 ? -17.297 -9.357 16.316 1.00 93.19 285 LEU A C 1
ATOM 2257 O O . LEU A 1 285 ? -18.406 -9.249 15.797 1.00 93.19 285 LEU A O 1
ATOM 2261 N N . LEU A 1 286 ? -17.073 -9.084 17.595 1.00 93.25 286 LEU A N 1
ATOM 2262 C CA . LEU A 1 286 ? -18.102 -8.599 18.500 1.00 93.25 286 LEU A CA 1
ATOM 2263 C C . LEU A 1 286 ? -17.593 -7.337 19.197 1.00 93.25 286 LEU A C 1
ATOM 2265 O O . LEU A 1 286 ? -16.392 -7.248 19.473 1.00 93.25 286 LEU A O 1
ATOM 2269 N N . PRO A 1 287 ? -18.481 -6.375 19.487 1.00 93.81 287 PRO A N 1
ATOM 2270 C CA . PRO A 1 287 ? -18.113 -5.193 20.251 1.00 93.81 287 PRO A CA 1
ATOM 2271 C C . PRO A 1 287 ? -17.661 -5.568 21.663 1.00 93.81 287 PRO A C 1
ATOM 2273 O O . PRO A 1 287 ? -17.963 -6.653 22.166 1.00 93.81 287 PRO A O 1
ATOM 2276 N N . ASP A 1 288 ? -16.935 -4.647 22.293 1.00 93.62 288 ASP A N 1
ATOM 2277 C CA . ASP A 1 288 ? -16.414 -4.762 23.657 1.00 93.62 288 ASP A CA 1
ATOM 2278 C C . ASP A 1 288 ? -15.474 -5.963 23.841 1.00 93.62 288 ASP A C 1
ATOM 2280 O O . ASP A 1 288 ? -15.358 -6.548 24.921 1.00 93.62 288 ASP A O 1
ATOM 2284 N N . ARG A 1 289 ? -14.781 -6.337 22.760 1.00 93.88 289 ARG A N 1
ATOM 2285 C CA . ARG A 1 289 ? -13.751 -7.374 22.749 1.00 93.88 289 ARG A CA 1
ATOM 2286 C C . ARG A 1 289 ? -12.417 -6.828 22.290 1.00 93.88 289 ARG A C 1
ATOM 2288 O O . ARG A 1 289 ? -12.322 -5.788 21.644 1.00 93.88 289 ARG A O 1
ATOM 2295 N N . GLU A 1 290 ? -11.388 -7.589 22.613 1.00 92.81 290 GLU A N 1
ATOM 2296 C CA . GLU A 1 290 ? -10.027 -7.339 22.180 1.00 92.81 290 GLU A CA 1
ATOM 2297 C C . GLU A 1 290 ? -9.586 -8.388 21.157 1.00 92.81 290 GLU A C 1
ATOM 2299 O O . GLU A 1 290 ? -10.004 -9.548 21.217 1.00 92.81 290 GLU A O 1
ATOM 2304 N N . MET A 1 291 ? -8.762 -7.969 20.200 1.00 91.75 291 MET A N 1
ATOM 2305 C CA . MET A 1 291 ? -8.210 -8.837 19.166 1.00 91.75 291 MET A CA 1
ATOM 2306 C C . MET A 1 291 ? -6.756 -8.470 18.887 1.00 91.75 291 MET A C 1
ATOM 2308 O O . MET A 1 291 ? -6.439 -7.317 18.587 1.00 91.75 291 MET A O 1
ATOM 2312 N N . GLN A 1 292 ? -5.877 -9.472 18.917 1.00 91.69 292 GLN A N 1
ATOM 2313 C CA . GLN A 1 292 ? -4.503 -9.297 18.464 1.00 91.69 292 GLN A CA 1
ATOM 2314 C C . GLN A 1 292 ? -4.432 -9.300 16.943 1.00 91.69 292 GLN A C 1
ATOM 2316 O O . GLN A 1 292 ? -4.988 -10.178 16.281 1.00 91.69 292 GLN A O 1
ATOM 2321 N N . VAL A 1 293 ? -3.704 -8.332 16.402 1.00 93.19 293 VAL A N 1
ATOM 2322 C CA . VAL A 1 293 ? -3.479 -8.189 14.968 1.00 93.19 293 VAL A CA 1
ATOM 2323 C C . VAL A 1 293 ? -2.066 -7.735 14.660 1.00 93.19 293 VAL A C 1
ATOM 2325 O O . VAL A 1 293 ? -1.411 -7.096 15.482 1.00 93.19 293 VAL A O 1
ATOM 2328 N N . GLU A 1 294 ? -1.628 -8.010 13.440 1.00 92.50 294 GLU A N 1
ATOM 2329 C CA . GLU A 1 294 ? -0.567 -7.259 12.780 1.00 92.50 294 GLU A CA 1
ATOM 2330 C C . GLU A 1 294 ? -1.200 -6.245 11.819 1.00 92.50 294 GLU A C 1
ATOM 2332 O O . GLU A 1 294 ? -2.070 -6.592 11.020 1.00 92.50 294 GLU A O 1
ATOM 2337 N N . LEU A 1 295 ? -0.794 -4.982 11.931 1.00 93.19 295 LEU A N 1
ATOM 2338 C CA . LEU A 1 295 ? -1.283 -3.879 11.112 1.00 93.19 295 LEU A CA 1
ATOM 2339 C C . LEU A 1 295 ? -0.183 -3.406 10.169 1.00 93.19 295 LEU A C 1
ATOM 2341 O O . LEU A 1 295 ? 0.926 -3.095 10.611 1.00 93.19 295 LEU A O 1
ATOM 2345 N N . GLN A 1 296 ? -0.521 -3.289 8.886 1.00 93.12 296 GLN A N 1
ATOM 2346 C CA . GLN A 1 296 ? 0.323 -2.660 7.881 1.00 93.12 296 GLN A CA 1
ATOM 2347 C C . GLN A 1 296 ? -0.358 -1.423 7.295 1.00 93.12 296 GLN A C 1
ATOM 2349 O O . GLN A 1 296 ? -1.377 -1.527 6.610 1.00 93.12 296 GLN A O 1
ATOM 2354 N N . PHE A 1 297 ? 0.229 -0.254 7.532 1.00 92.88 297 PHE A N 1
ATOM 2355 C CA . PHE A 1 297 ? -0.299 1.029 7.070 1.00 92.88 297 PHE A CA 1
ATOM 2356 C C . PHE A 1 297 ? -0.185 1.165 5.549 1.00 92.88 297 PHE A C 1
ATOM 2358 O O . PHE A 1 297 ? 0.868 0.879 4.978 1.00 92.88 297 PHE A O 1
ATOM 2365 N N . GLN A 1 298 ? -1.261 1.615 4.899 1.00 91.25 298 GLN A N 1
ATOM 2366 C CA . GLN A 1 298 ? -1.321 1.771 3.446 1.00 91.25 298 GLN A CA 1
ATOM 2367 C C . GLN A 1 298 ? -1.328 3.248 3.059 1.00 91.25 298 GLN A C 1
ATOM 2369 O O . GLN A 1 298 ? -2.137 4.038 3.545 1.00 91.25 298 GLN A O 1
ATOM 2374 N N . LEU A 1 299 ? -0.417 3.633 2.165 1.00 89.56 299 LEU A N 1
ATOM 2375 C CA . LEU A 1 299 ? -0.460 4.953 1.546 1.00 89.56 299 LEU A CA 1
ATOM 2376 C C . LEU A 1 299 ? -1.692 5.061 0.646 1.00 89.56 299 LEU A C 1
ATOM 2378 O O . LEU A 1 299 ? -1.973 4.164 -0.149 1.00 89.56 299 LEU A O 1
ATOM 2382 N N . ASN A 1 300 ? -2.382 6.194 0.730 1.00 88.25 300 ASN A N 1
ATOM 2383 C CA . ASN A 1 300 ? -3.403 6.565 -0.228 1.00 88.25 300 ASN A CA 1
ATOM 2384 C C . ASN A 1 300 ? -2.725 6.919 -1.552 1.00 88.25 300 ASN A C 1
ATOM 2386 O O . ASN A 1 300 ? -2.094 7.969 -1.694 1.00 88.25 300 ASN A O 1
ATOM 2390 N N . ARG A 1 301 ? -2.872 6.021 -2.520 1.00 85.81 301 ARG A N 1
ATOM 2391 C CA . ARG A 1 301 ? -2.283 6.163 -3.849 1.00 85.81 301 ARG A CA 1
ATOM 2392 C C . ARG A 1 301 ? -3.155 6.936 -4.826 1.00 85.81 301 ARG A C 1
ATOM 2394 O O . ARG A 1 301 ? -2.658 7.282 -5.891 1.00 85.81 301 ARG A O 1
ATOM 2401 N N . GLN A 1 302 ? -4.427 7.184 -4.507 1.00 81.69 302 GLN A N 1
ATOM 2402 C CA . GLN A 1 302 ? -5.353 7.819 -5.450 1.00 81.69 302 GLN A CA 1
ATOM 2403 C C . GLN A 1 302 ? -4.809 9.155 -5.982 1.00 81.69 302 GLN A C 1
ATOM 2405 O O . GLN A 1 302 ? -4.699 9.271 -7.200 1.00 81.69 302 GLN A O 1
ATOM 2410 N N . PRO A 1 303 ? -4.301 10.086 -5.143 1.00 82.50 303 PRO A N 1
ATOM 2411 C CA . PRO A 1 303 ? -3.767 11.359 -5.636 1.00 82.50 303 PRO A CA 1
ATOM 2412 C C . PRO A 1 303 ? -2.485 11.229 -6.473 1.00 82.50 303 PRO A C 1
ATOM 2414 O O . PRO A 1 303 ? -2.059 12.194 -7.093 1.00 82.50 303 PRO A O 1
ATOM 2417 N N . LEU A 1 304 ? -1.819 10.069 -6.441 1.00 75.94 304 LEU A N 1
ATOM 2418 C CA . LEU A 1 304 ? -0.637 9.784 -7.263 1.00 75.94 304 LEU A CA 1
ATOM 2419 C C . LEU A 1 304 ? -1.013 9.190 -8.630 1.00 75.94 304 LEU A C 1
ATOM 2421 O O . LEU A 1 304 ? -0.154 9.087 -9.502 1.00 75.94 304 LEU A O 1
ATOM 2425 N N . CYS A 1 305 ? -2.261 8.737 -8.781 1.00 74.25 305 CYS A N 1
ATOM 2426 C CA . CYS A 1 305 ? -2.767 8.062 -9.975 1.00 74.25 305 CYS A CA 1
ATOM 2427 C C . CYS A 1 305 ? -3.702 8.944 -10.824 1.00 74.25 305 CYS A C 1
ATOM 2429 O O . CYS A 1 305 ? -4.031 8.536 -11.940 1.00 74.25 305 CYS A O 1
ATOM 2431 N N . GLU A 1 306 ? -4.151 10.087 -10.291 1.00 76.00 306 GLU A N 1
ATOM 2432 C CA . GLU A 1 306 ? -4.897 11.149 -10.995 1.00 76.00 306 GLU A CA 1
ATOM 2433 C C . GLU A 1 306 ? -3.988 11.968 -11.924 1.00 76.00 306 GLU A C 1
ATOM 2435 O O . GLU A 1 306 ? -4.420 12.225 -13.073 1.00 76.00 306 GLU A O 1
#

pLDDT: mean 79.41, std 13.07, range [44.78, 97.19]

Radius of gyration: 24.06 Å; chains: 1; bounding box: 55×58×61 Å

Secondary structure (DSSP, 8-state):
---TTGGGEEEEEEEESS--EE--TT-------TT-S----S-SS--EEEEEEE--SS-EEEEEEEEE--SSSSPEEEEEEEEE--HHHHHHHHHHHHHHTTS-----TTTSEEE---S-STTHHHHHHHHHHSPPPSSGGGTS-HHHH-SS--TTTHHHHHHHHHHHHHHHHHHHHGGG-EEEEEEEESEEE--TT--SEEE--TT-EEEEEE-SS---TTSHHHHHHHHHEEEEEEEE-S-TTS-SSPSTTPPPEEEEEEEEEE-SSEEEEEE-HHHHHHTT--TTEEEEEEEEEEE--HHHH-

Foldseek 3Di:
DPFVQLQFKAWQFKAFPDDTDGDDPSHDDDDDDPPRDPDPPVDPDIDMDIDMGGDDPDFWKHKDKDWADPPDPPTDIDIDIDGDDDPVLVVVLVVVQVVLVPQPDDDDPVFAAEAEDPPDDPVVPVLVVLCVVLDQPPGSRVQSIVLCVPPDDDPVSPVVNVSSVLSVVVSVLLSLLQVQWDWWKKAKAQKDADDDPDGDMDGDDDQKIKIKTWGPAFQDCVDSNSVQCVPFFFKKWKAFPDDDPQDPDDPPPHHRYTYIWTFPDDDRTMTMTMGDNVRCVVVVPDHRDITTITIRIDTRCSVVSD